Protein AF-A0A955IME7-F1 (afdb_monomer)

Radius of gyration: 18.52 Å; Cα contacts (8 Å, |Δi|>4): 480; chains: 1; bounding box: 46×40×52 Å

Solvent-accessible surface area (backbone atoms only — not comparable to full-atom values): 13934 Å² total; per-residue (Å²): 128,87,88,64,93,57,55,45,65,73,44,64,90,48,94,54,36,35,28,12,23,50,67,62,62,70,66,18,50,51,50,40,40,73,73,51,40,32,24,38,38,36,28,35,53,49,70,66,64,50,65,65,41,44,75,64,72,24,48,49,32,37,57,55,55,51,45,62,26,68,55,75,67,55,52,15,50,46,36,14,29,74,69,57,39,56,67,25,31,39,29,15,15,68,73,11,28,46,62,10,36,31,54,50,29,22,26,34,18,37,71,66,77,35,51,30,68,57,28,55,50,48,29,57,76,46,57,35,60,80,71,32,56,32,36,57,47,46,23,49,52,23,58,77,43,80,54,55,75,66,21,80,78,48,63,28,72,75,48,48,50,69,67,72,73,85,49,74,68,56,43,49,52,54,38,51,51,28,48,55,50,38,50,54,13,52,78,43,76,63,31,56,40,88,94,41,76,76,46,32,45,41,20,31,30,46,42,36,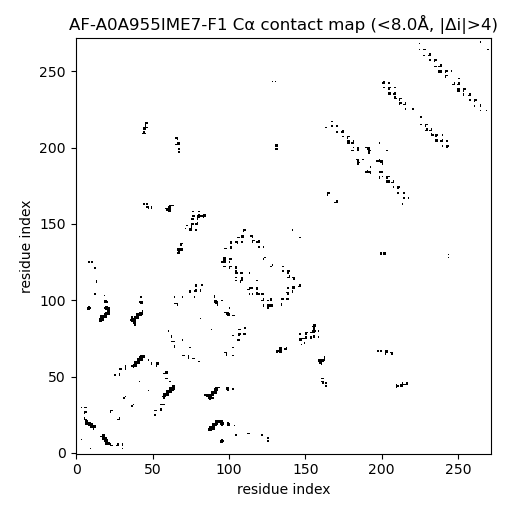20,33,50,35,44,32,50,70,64,57,86,86,58,60,68,70,58,52,51,49,44,52,52,43,24,56,33,29,46,51,25,22,52,18,51,72,68,65,35,66,69,52,26,56,52,27,49,55,50,42,56,51,42,52,54,54,48,45,76,74,45,72,91,108

Sequence (272 aa):
MPTFEYLQHVHRPVAGVYSGAQPVGEAAFAELAALGVRTIISVDGARPDAEAVRAHGMQYVHLPIQYAGIDTQRRAELVAALRDCERPIYVHCHHGLHRGPAATAYALVGLGELSAEAGLRFLAEAGTSQDYPGLFACVREAGEAPPPAAANAIDGRALPEANFPGTIAQAMATIDQHWDNLQRTVEADWSTPAAHPDLVPAAEAGNLHDQFRSLESFDDGPIPLMQDIRWAGRIAEQLEAAIVAQDVKQRKLQFNAMEAACAQCHKRWRNK

Secondary structure (DSSP, 8-state):
----SS--S-EEEETTEEEESPP-HHHHHHHHHHTT--EEEE-SSSPP-HHHHHHTT-EEEE---BTTB--HHHHHHHHHHHHHSPSSEEEE-SSSSSHHHHHHHHHHHHTTSS-HHHHHHHHHHTT--TT-HHHHHHHHHHTTSPPPGGGGG--GGGS-S----SSHHHHHHHHHHHHHHHHHHHHTTTS--TT-TT--HHHHHHHHHHHHHHHTT-TTS-HHHHHHHHHHHHHHHHHHHHHHTT-HHHHHHHHHHHHHHHHHHHHHHTT-

Foldseek 3Di:
DDDDDQWALWDDLDPQEIFGADRDDLSSLVSCVVVVAAEEEEQFLAQDPQVSNVVSNHGYFYQHDFLLARDQVSLLLLLLQVVAGDTSYYFYYHGRQARRLLSRLLNCLLVVVDALVSSLVSSVSSNHAVLSVRSNVSSNVSNVDHGPPVSVVDNSSPHDNGDHDDDPVRLVVVLVVLLVLLVVCVVVVVCCDPVHVSSRNLRSLRVNLSSLNSVLPPPPDDPVLSVLSVVLSVLSVQLSVCSSVVPPVSVVVSNVVNVVSVVVSCVVPVVD

Structure (mmCIF, N/CA/C/O backbone):
data_AF-A0A955IME7-F1
#
_entry.id   AF-A0A955IME7-F1
#
loop_
_atom_site.group_PDB
_atom_site.id
_atom_site.type_symbol
_atom_site.label_atom_id
_atom_site.label_alt_id
_atom_site.label_comp_id
_atom_site.label_asym_id
_atom_site.label_entity_id
_atom_site.label_seq_id
_atom_site.pdbx_PDB_ins_code
_atom_site.Cartn_x
_atom_site.Cartn_y
_atom_site.Cartn_z
_atom_site.occupancy
_atom_site.B_iso_or_equiv
_atom_site.auth_seq_id
_atom_site.auth_comp_id
_atom_site.auth_asym_id
_atom_site.auth_atom_id
_atom_site.pdbx_PDB_model_num
ATOM 1 N N . MET A 1 1 ? -3.808 -16.242 18.051 1.00 60.38 1 MET A N 1
ATOM 2 C CA . MET A 1 1 ? -4.739 -15.717 17.027 1.00 60.38 1 MET A CA 1
ATOM 3 C C . MET A 1 1 ? -5.402 -16.906 16.346 1.00 60.38 1 MET A C 1
ATOM 5 O O . MET A 1 1 ? -4.806 -17.979 16.421 1.00 60.38 1 MET A O 1
ATOM 9 N N . PRO A 1 2 ? -6.614 -16.776 15.779 1.00 70.69 2 PRO A N 1
ATOM 10 C CA . PRO A 1 2 ? -7.161 -17.827 14.921 1.00 70.69 2 PRO A CA 1
ATOM 11 C C . PRO A 1 2 ? -6.154 -18.173 13.814 1.00 70.69 2 PRO A C 1
ATOM 13 O O . PRO A 1 2 ? -5.404 -17.307 13.365 1.00 70.69 2 PRO A O 1
ATOM 16 N N . THR A 1 3 ? -6.084 -19.449 13.448 1.00 81.31 3 THR A N 1
ATOM 17 C CA . THR A 1 3 ? -5.329 -19.913 12.282 1.00 81.31 3 THR A CA 1
ATOM 18 C C . THR A 1 3 ? -6.155 -19.634 11.037 1.00 81.31 3 THR A C 1
ATOM 20 O O . THR A 1 3 ? -7.328 -19.996 11.019 1.00 81.31 3 THR A O 1
ATOM 23 N N . PHE A 1 4 ? -5.544 -19.010 10.034 1.00 90.88 4 PHE A N 1
ATOM 24 C CA . PHE A 1 4 ? -6.168 -18.745 8.742 1.00 90.88 4 PHE A CA 1
ATOM 25 C C . PHE A 1 4 ? -5.625 -19.722 7.703 1.00 90.88 4 PHE A C 1
ATOM 27 O O . PHE A 1 4 ? -4.415 -19.957 7.653 1.00 90.88 4 PHE A O 1
ATOM 34 N N . GLU A 1 5 ? -6.515 -20.311 6.917 1.00 93.44 5 GLU A N 1
ATOM 35 C CA . GLU A 1 5 ? -6.178 -21.279 5.871 1.00 93.44 5 GLU A CA 1
ATOM 36 C C . GLU A 1 5 ? -5.989 -20.593 4.512 1.00 93.44 5 GLU A C 1
ATOM 38 O O . GLU A 1 5 ? -5.111 -20.984 3.741 1.00 93.44 5 GLU A O 1
ATOM 43 N N . TYR A 1 6 ? -6.760 -19.536 4.241 1.00 93.56 6 TYR A N 1
ATOM 44 C CA . TYR A 1 6 ? -6.809 -18.853 2.945 1.00 93.56 6 TYR A CA 1
ATOM 45 C C . TYR A 1 6 ? -6.307 -17.407 3.004 1.00 93.56 6 TYR A C 1
ATOM 47 O O . TYR A 1 6 ? -6.041 -16.806 1.962 1.00 93.56 6 TYR A O 1
ATOM 55 N N . LEU A 1 7 ? -6.142 -16.848 4.205 1.00 94.38 7 LEU A N 1
ATOM 56 C CA . LEU A 1 7 ? -5.582 -15.516 4.418 1.00 94.38 7 LEU A CA 1
ATOM 57 C C . LEU A 1 7 ? -4.129 -15.581 4.896 1.00 94.38 7 LEU A C 1
ATOM 59 O O . LEU A 1 7 ? -3.757 -16.387 5.749 1.00 94.38 7 LEU A O 1
ATOM 63 N N . GLN A 1 8 ? -3.306 -14.675 4.373 1.00 95.56 8 GLN A N 1
ATOM 64 C CA . GLN A 1 8 ? -1.880 -14.587 4.687 1.00 95.56 8 GLN A CA 1
ATOM 65 C C . GLN A 1 8 ? -1.551 -13.280 5.406 1.00 95.56 8 GLN A C 1
ATOM 67 O O . GLN A 1 8 ? -2.227 -12.267 5.221 1.00 95.56 8 GLN A O 1
ATOM 72 N N . HIS A 1 9 ? -0.492 -13.317 6.220 1.00 95.88 9 HIS A N 1
ATOM 73 C CA . HIS A 1 9 ? 0.018 -12.164 6.973 1.00 95.88 9 HIS A CA 1
ATOM 74 C C . HIS A 1 9 ? -1.078 -11.421 7.748 1.00 95.88 9 HIS A C 1
ATOM 76 O O . HIS A 1 9 ? -1.124 -10.197 7.750 1.00 95.88 9 HIS A O 1
ATOM 82 N N . VAL A 1 10 ? -2.006 -12.154 8.370 1.00 97.12 10 VAL A N 1
ATOM 83 C CA . VAL A 1 10 ? -3.112 -11.529 9.099 1.00 97.12 10 VAL A CA 1
ATOM 84 C C . VAL A 1 10 ? -2.656 -11.106 10.490 1.00 97.12 10 VAL A C 1
ATOM 86 O O . VAL A 1 10 ? -2.277 -11.927 11.326 1.00 97.12 10 VAL A O 1
ATOM 89 N N . HIS A 1 11 ? -2.783 -9.815 10.758 1.00 97.44 11 HIS A N 1
ATOM 90 C CA . HIS A 1 11 ? -2.560 -9.186 12.049 1.00 97.44 11 HIS A CA 1
ATOM 91 C C . HIS A 1 11 ? -3.852 -8.550 12.553 1.00 97.44 11 HIS A C 1
ATOM 93 O O . HIS A 1 11 ? -4.728 -8.159 11.781 1.00 97.44 11 HIS A O 1
ATOM 99 N N . ARG A 1 12 ? -3.958 -8.406 13.874 1.00 97.44 12 ARG A N 1
ATOM 100 C CA . ARG A 1 12 ? -5.072 -7.722 14.535 1.00 97.44 12 ARG A CA 1
ATOM 101 C C . ARG A 1 12 ? -4.523 -6.639 15.468 1.00 97.44 12 ARG A C 1
ATOM 103 O O . ARG A 1 12 ? -4.366 -6.927 16.657 1.00 97.44 12 ARG A O 1
ATOM 110 N N . PRO A 1 13 ? -4.185 -5.441 14.950 1.00 96.94 13 PRO A N 1
ATOM 111 C CA . PRO A 1 13 ? -3.548 -4.386 15.743 1.00 96.94 13 PRO A CA 1
ATOM 112 C C . PRO A 1 13 ? -4.436 -3.876 16.885 1.00 96.94 13 PRO A C 1
ATOM 114 O O . PRO A 1 13 ? -3.929 -3.582 17.964 1.00 96.94 13 PRO A O 1
ATOM 117 N N . VAL A 1 14 ? -5.758 -3.826 16.683 1.00 97.50 14 VAL A N 1
ATOM 118 C CA . VAL A 1 14 ? -6.746 -3.486 17.722 1.00 97.50 14 VAL A CA 1
ATOM 119 C C . VAL A 1 14 ? -7.999 -4.354 17.592 1.00 97.50 14 VAL A C 1
ATOM 121 O O . VAL A 1 14 ? -8.204 -5.055 16.599 1.00 97.50 14 VAL A O 1
ATOM 124 N N . ALA A 1 15 ? -8.868 -4.330 18.604 1.00 96.62 15 ALA A N 1
ATOM 125 C CA . ALA A 1 15 ? -10.137 -5.047 18.547 1.00 96.62 15 ALA A CA 1
ATOM 126 C C . ALA A 1 15 ? -11.012 -4.545 17.380 1.00 96.62 15 ALA A C 1
ATOM 128 O O . ALA A 1 15 ? -11.295 -3.354 17.254 1.00 96.62 15 ALA A O 1
ATOM 129 N N . GLY A 1 16 ? -11.462 -5.475 16.534 1.00 96.94 16 GLY A N 1
ATOM 130 C CA . GLY A 1 16 ? -12.338 -5.171 15.401 1.00 96.94 16 GLY A CA 1
ATOM 131 C C . GLY A 1 16 ? -11.637 -4.592 14.168 1.00 96.94 16 GLY A C 1
ATOM 132 O O . GLY A 1 16 ? -12.336 -4.221 13.231 1.00 96.94 16 GLY A O 1
ATOM 133 N N . VAL A 1 17 ? -10.302 -4.536 14.130 1.00 98.50 17 VAL A N 1
ATOM 134 C CA . VAL A 1 17 ? -9.549 -4.152 12.925 1.00 98.50 17 VAL A CA 1
ATOM 135 C C . VAL A 1 17 ? -8.458 -5.179 12.656 1.00 98.50 17 VAL A C 1
ATOM 137 O O . VAL A 1 17 ? -7.646 -5.489 13.528 1.00 98.50 17 VAL A O 1
ATOM 140 N N . TYR A 1 18 ? -8.458 -5.702 11.439 1.00 98.50 18 TYR A N 1
ATOM 141 C CA . TYR A 1 18 ? -7.495 -6.655 10.914 1.00 98.50 18 TYR A CA 1
ATOM 142 C C . TYR A 1 18 ? -6.719 -6.022 9.759 1.00 98.50 18 TYR A C 1
ATOM 144 O O . TYR A 1 18 ? -7.243 -5.165 9.051 1.00 98.50 18 TYR A O 1
ATOM 152 N N . SER A 1 19 ? -5.483 -6.468 9.561 1.00 98.38 19 SER A N 1
ATOM 153 C CA . SER A 1 19 ? -4.654 -6.128 8.404 1.00 98.38 19 SER A CA 1
ATOM 154 C C . SER A 1 19 ? -4.048 -7.401 7.836 1.00 98.38 19 SER A C 1
ATOM 156 O O . SER A 1 19 ? -3.571 -8.217 8.620 1.00 98.38 19 SER A O 1
ATOM 158 N N . GLY A 1 20 ? -4.006 -7.566 6.517 1.00 97.31 20 GLY A N 1
ATOM 159 C CA . GLY A 1 20 ? -3.332 -8.714 5.908 1.00 97.31 20 GLY A CA 1
ATOM 160 C C . GLY A 1 20 ? -3.213 -8.652 4.392 1.00 97.31 20 GLY A C 1
ATOM 161 O O . GLY A 1 20 ? -3.327 -7.583 3.790 1.00 97.31 20 GLY A O 1
ATOM 162 N N . ALA A 1 21 ? -2.905 -9.796 3.781 1.00 96.06 21 ALA A N 1
ATOM 163 C CA . ALA A 1 21 ? -2.775 -9.928 2.333 1.00 96.06 21 ALA A CA 1
ATOM 164 C C . ALA A 1 21 ? -4.135 -9.864 1.627 1.00 96.06 21 ALA A C 1
ATOM 166 O O . ALA A 1 21 ? -5.191 -10.012 2.256 1.00 96.06 21 ALA A O 1
ATOM 167 N N . GLN A 1 22 ? -4.099 -9.653 0.311 1.00 94.81 22 GLN A N 1
ATOM 168 C CA . GLN A 1 22 ? -5.290 -9.675 -0.527 1.00 94.81 22 GLN A CA 1
ATOM 169 C C . GLN A 1 22 ? -6.020 -11.022 -0.376 1.00 94.81 22 GLN A C 1
ATOM 171 O O . GLN A 1 22 ? -5.392 -12.069 -0.547 1.00 94.81 22 GLN A O 1
ATOM 176 N N . PRO A 1 23 ? -7.334 -11.031 -0.081 1.00 94.06 23 PRO A N 1
ATOM 177 C CA . PRO A 1 23 ? -8.122 -12.252 -0.160 1.00 94.06 23 PRO A CA 1
ATOM 178 C C . PRO A 1 23 ? -8.228 -12.692 -1.625 1.00 94.06 23 PRO A C 1
ATOM 180 O O . PRO A 1 23 ? -8.617 -11.904 -2.489 1.00 94.06 23 PRO A O 1
ATOM 183 N N . VAL A 1 24 ? -7.869 -13.946 -1.909 1.00 89.94 24 VAL A N 1
ATOM 184 C CA . VAL A 1 24 ? -7.895 -14.507 -3.266 1.00 89.94 24 VAL A CA 1
ATOM 185 C C . VAL A 1 24 ? -8.929 -15.622 -3.348 1.00 89.94 24 VAL A C 1
ATOM 187 O O . VAL A 1 24 ? -8.796 -16.668 -2.714 1.00 89.94 24 VAL A O 1
ATOM 190 N N . GLY A 1 25 ? -9.936 -15.405 -4.192 1.00 89.25 25 GLY A N 1
ATOM 191 C CA . GLY A 1 25 ? -10.980 -16.381 -4.475 1.00 89.25 25 GLY A CA 1
ATOM 192 C C . GLY A 1 25 ? -12.005 -16.555 -3.354 1.00 89.25 25 GLY A C 1
ATOM 193 O O . GLY A 1 25 ? -11.902 -15.999 -2.261 1.00 89.25 25 GLY A O 1
ATOM 194 N N . GLU A 1 26 ? -13.013 -17.369 -3.655 1.00 93.25 26 GLU A N 1
ATOM 195 C CA . GLU A 1 26 ? -14.212 -17.544 -2.830 1.00 93.25 26 GLU A CA 1
ATOM 196 C C . GLU A 1 26 ? -13.912 -18.013 -1.399 1.00 93.25 26 GLU A C 1
ATOM 198 O O . GLU A 1 26 ? -14.506 -17.523 -0.442 1.00 93.25 26 GLU A O 1
ATOM 203 N N . ALA A 1 27 ? -12.953 -18.927 -1.233 1.00 94.44 27 ALA A N 1
ATOM 204 C CA . ALA A 1 27 ? -12.606 -19.473 0.077 1.00 94.44 27 ALA A CA 1
ATOM 205 C C . ALA A 1 27 ? -12.031 -18.407 1.029 1.00 94.44 27 ALA A C 1
ATOM 207 O O . ALA A 1 27 ? -12.355 -18.410 2.215 1.00 94.44 27 ALA A O 1
ATOM 208 N N . ALA A 1 28 ? -11.241 -17.457 0.513 1.00 95.19 28 ALA A N 1
ATOM 209 C CA . ALA A 1 28 ? -10.695 -16.366 1.318 1.00 95.19 28 ALA A CA 1
ATOM 210 C C . ALA A 1 28 ? -11.787 -15.380 1.761 1.00 95.19 28 ALA A C 1
ATOM 212 O O . ALA A 1 28 ? -11.790 -14.933 2.909 1.00 95.19 28 ALA A O 1
ATOM 213 N N . PHE A 1 29 ? -12.749 -15.069 0.885 1.00 95.56 29 PHE A N 1
ATOM 214 C CA . PHE A 1 29 ? -13.889 -14.223 1.253 1.00 95.56 29 PHE A CA 1
ATOM 215 C C . PHE A 1 29 ? -14.821 -14.908 2.257 1.00 95.56 29 PHE A C 1
ATOM 217 O O . PHE A 1 29 ? -15.239 -14.269 3.224 1.00 95.56 29 PHE A O 1
ATOM 224 N N . ALA A 1 30 ? -15.072 -16.209 2.094 1.00 95.25 30 ALA A N 1
ATOM 225 C CA . ALA A 1 30 ? -15.831 -16.997 3.060 1.00 95.25 30 ALA A CA 1
ATOM 226 C C . ALA A 1 30 ? -15.136 -17.048 4.434 1.00 95.25 30 ALA A C 1
ATOM 228 O O . ALA A 1 30 ? -15.802 -16.947 5.466 1.00 95.25 30 ALA A O 1
ATOM 229 N N . GLU A 1 31 ? -13.803 -17.150 4.468 1.00 96.50 31 GLU A N 1
ATOM 230 C CA . GLU A 1 31 ? -13.026 -17.102 5.712 1.00 9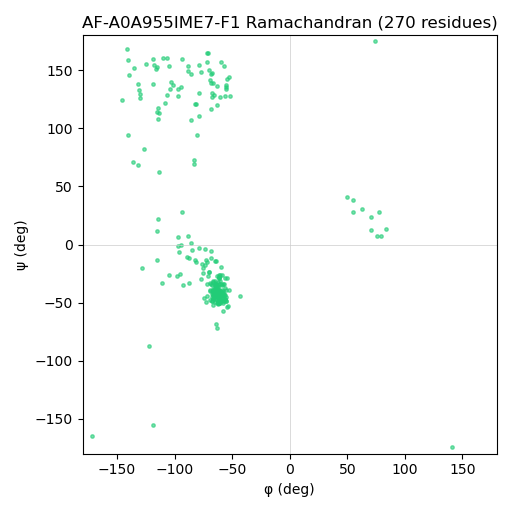6.50 31 GLU A CA 1
ATOM 231 C C . GLU A 1 31 ? -13.135 -15.731 6.407 1.00 96.50 31 GLU A C 1
ATOM 233 O O . GLU A 1 31 ? -13.339 -15.672 7.623 1.00 96.50 31 GLU A O 1
ATOM 238 N N . LEU A 1 32 ? -13.102 -14.623 5.653 1.00 97.06 32 LEU A N 1
ATOM 239 C CA . LEU A 1 32 ? -13.360 -13.279 6.194 1.00 97.06 32 LEU A CA 1
ATOM 240 C C . LEU A 1 32 ? -14.791 -13.136 6.736 1.00 97.06 32 LEU A C 1
ATOM 242 O O . LEU A 1 32 ? -14.985 -12.595 7.829 1.00 97.06 32 LEU A O 1
ATOM 246 N N . ALA A 1 33 ? -15.787 -13.662 6.023 1.00 96.56 33 ALA A N 1
ATOM 247 C CA . ALA A 1 33 ? -17.175 -13.660 6.477 1.00 96.56 33 ALA A CA 1
ATOM 248 C C . ALA A 1 33 ? -17.358 -14.489 7.762 1.00 96.56 33 ALA A C 1
ATOM 250 O O . ALA A 1 33 ? -18.043 -14.053 8.689 1.00 96.56 33 ALA A O 1
ATOM 251 N N . ALA A 1 34 ? -16.692 -15.645 7.870 1.00 95.44 34 ALA A N 1
ATOM 252 C CA . ALA A 1 34 ? -16.694 -16.485 9.071 1.00 95.44 34 ALA A CA 1
ATOM 253 C C . ALA A 1 34 ? -15.990 -15.816 10.266 1.00 95.44 34 ALA A C 1
ATOM 255 O O . ALA A 1 34 ? -16.405 -15.999 11.413 1.00 95.44 34 ALA A O 1
ATOM 256 N N . LEU A 1 35 ? -14.970 -14.988 10.007 1.00 95.50 35 LEU A N 1
ATOM 257 C CA . LEU A 1 35 ? -14.353 -14.103 11.004 1.00 95.50 35 LEU A CA 1
ATOM 258 C C . LEU A 1 35 ? -15.300 -12.969 11.451 1.00 95.50 35 LEU A C 1
ATOM 260 O O . LEU A 1 35 ? -15.028 -12.275 12.435 1.00 95.50 35 LEU A O 1
ATOM 264 N N . GLY A 1 36 ? -16.418 -12.791 10.744 1.00 97.06 36 GLY A N 1
ATOM 265 C CA . GLY A 1 36 ? -17.432 -11.777 10.998 1.00 97.06 36 GLY A CA 1
ATOM 266 C C . GLY A 1 36 ? -17.106 -10.423 10.385 1.00 97.06 36 GLY A C 1
ATOM 267 O O . GLY A 1 36 ? -17.748 -9.453 10.771 1.00 97.06 36 GLY A O 1
ATOM 268 N N . VAL A 1 37 ? -16.122 -10.329 9.482 1.00 98.25 37 VAL A N 1
ATOM 269 C CA . VAL A 1 37 ? -15.758 -9.071 8.812 1.00 98.25 37 VAL A CA 1
ATOM 270 C C . VAL A 1 37 ? -16.984 -8.475 8.123 1.00 98.25 37 VAL A C 1
ATOM 272 O O . VAL A 1 37 ? -17.786 -9.185 7.523 1.00 98.25 37 VAL A O 1
ATOM 275 N N . ARG A 1 38 ? -17.141 -7.158 8.256 1.00 98.25 38 ARG A N 1
ATOM 276 C CA . ARG A 1 38 ? -18.240 -6.379 7.671 1.00 98.25 38 ARG A CA 1
ATOM 277 C C . ARG A 1 38 ? -17.765 -5.457 6.566 1.00 98.25 38 ARG A C 1
ATOM 279 O O . ARG A 1 38 ? -18.489 -5.264 5.596 1.00 98.25 38 ARG A O 1
ATOM 286 N N . THR A 1 39 ? -16.543 -4.943 6.687 1.00 98.38 39 THR A N 1
ATOM 287 C CA . THR A 1 39 ? -15.951 -4.045 5.695 1.00 98.38 39 THR A CA 1
ATOM 288 C C . THR A 1 39 ? -14.549 -4.500 5.325 1.00 98.38 39 THR A C 1
ATOM 290 O O . THR A 1 39 ? -13.721 -4.750 6.202 1.00 98.38 39 THR A O 1
ATOM 293 N N . ILE A 1 40 ? -14.260 -4.543 4.028 1.00 98.06 40 ILE A N 1
ATOM 294 C CA . ILE A 1 40 ? -12.913 -4.715 3.492 1.00 98.06 40 ILE A CA 1
ATOM 295 C C . ILE A 1 40 ? -12.442 -3.378 2.916 1.00 98.06 40 ILE A C 1
ATOM 297 O O . ILE A 1 40 ? -13.143 -2.759 2.119 1.00 98.06 40 ILE A O 1
ATOM 301 N N . ILE A 1 41 ? -11.250 -2.937 3.315 1.00 98.00 41 ILE A N 1
ATOM 302 C CA . ILE A 1 41 ? -10.598 -1.737 2.787 1.00 98.00 41 ILE A CA 1
ATOM 303 C C . ILE A 1 41 ? -9.343 -2.176 2.036 1.00 98.00 41 ILE A C 1
ATOM 305 O O . ILE A 1 41 ? -8.387 -2.655 2.647 1.00 98.00 41 ILE A O 1
ATOM 309 N N . SER A 1 42 ? -9.316 -1.994 0.721 1.00 96.50 42 SER A N 1
ATOM 310 C CA . SER A 1 42 ? -8.096 -2.196 -0.061 1.00 96.50 42 SER A CA 1
ATOM 311 C C . SER A 1 42 ? -7.351 -0.896 -0.251 1.00 96.50 42 SER A C 1
ATOM 313 O O . SER A 1 42 ? -7.936 0.125 -0.613 1.00 96.50 42 SER A O 1
ATOM 315 N N . VAL A 1 43 ? -6.043 -0.972 -0.053 1.00 95.81 43 VAL A N 1
ATOM 316 C CA . VAL A 1 43 ? -5.092 0.087 -0.388 1.00 95.81 43 VAL A CA 1
ATOM 317 C C . VAL A 1 43 ? -4.111 -0.337 -1.489 1.00 95.81 43 VAL A C 1
ATOM 319 O O . VAL A 1 43 ? -3.110 0.344 -1.724 1.00 95.81 43 VAL A O 1
ATOM 322 N N . ASP A 1 44 ? -4.387 -1.473 -2.142 1.00 91.38 44 ASP A N 1
ATOM 323 C CA . ASP A 1 44 ? -3.728 -1.917 -3.378 1.00 91.38 44 ASP A CA 1
ATOM 324 C C . ASP A 1 44 ? -4.192 -1.048 -4.565 1.00 91.38 44 ASP A C 1
ATOM 326 O O . ASP A 1 44 ? -5.255 -0.439 -4.513 1.00 91.38 44 ASP A O 1
ATOM 330 N N . GLY A 1 45 ? -3.397 -0.983 -5.633 1.00 84.12 45 GLY A N 1
ATOM 331 C CA . GLY A 1 45 ? -3.796 -0.393 -6.911 1.00 84.12 45 GLY A CA 1
ATOM 332 C C . GLY A 1 45 ? -4.610 -1.341 -7.800 1.00 84.12 45 GLY A C 1
ATOM 333 O O . GLY A 1 45 ? -5.182 -0.888 -8.788 1.00 84.12 45 GLY A O 1
ATOM 334 N N . ALA A 1 46 ? -4.659 -2.641 -7.486 1.00 84.25 46 ALA A N 1
ATOM 335 C CA . ALA A 1 46 ? -5.432 -3.630 -8.241 1.00 84.25 46 ALA A CA 1
ATOM 336 C C . ALA A 1 46 ? -6.951 -3.438 -8.096 1.00 84.25 46 ALA A C 1
ATOM 338 O O . ALA A 1 46 ? -7.443 -3.068 -7.029 1.00 84.25 46 ALA A O 1
ATOM 339 N N . ARG A 1 47 ? -7.715 -3.750 -9.155 1.00 82.12 47 ARG A N 1
ATOM 340 C CA . ARG A 1 47 ? -9.175 -3.649 -9.089 1.00 82.12 47 ARG A CA 1
ATOM 341 C C . ARG A 1 47 ? -9.766 -4.646 -8.105 1.00 82.12 47 ARG A C 1
ATOM 343 O O . ARG A 1 47 ? -9.464 -5.834 -8.208 1.00 82.12 47 ARG A O 1
ATOM 350 N N . PR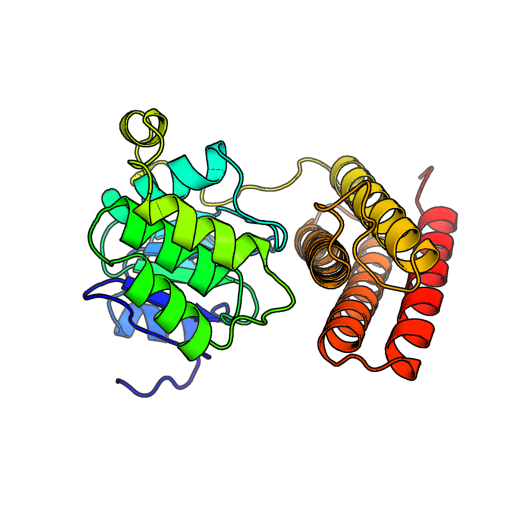O A 1 48 ? -10.618 -4.196 -7.172 1.00 83.00 48 PRO A N 1
ATOM 351 C CA . PRO A 1 48 ? -11.234 -5.091 -6.234 1.00 83.00 48 PRO A CA 1
ATOM 352 C C . PRO A 1 48 ? -12.369 -5.862 -6.877 1.00 83.00 48 PRO A C 1
ATOM 354 O O . PRO A 1 48 ? -13.109 -5.351 -7.721 1.00 83.00 48 PRO A O 1
ATOM 357 N N . ASP A 1 49 ? -12.543 -7.081 -6.388 1.00 85.19 49 ASP A N 1
ATOM 358 C CA . ASP A 1 49 ? -13.703 -7.909 -6.677 1.00 85.19 49 ASP A CA 1
ATOM 359 C C . ASP A 1 49 ? -14.860 -7.534 -5.735 1.00 85.19 49 ASP A C 1
ATOM 361 O O . ASP A 1 49 ? -15.214 -8.253 -4.799 1.00 85.19 49 ASP A O 1
ATOM 365 N N . ALA A 1 50 ? -15.409 -6.333 -5.937 1.00 85.88 50 ALA A N 1
ATOM 366 C CA . ALA A 1 50 ? -16.489 -5.807 -5.103 1.00 85.88 50 ALA A CA 1
ATOM 367 C C . ALA A 1 50 ? -17.772 -6.656 -5.203 1.00 85.88 50 ALA A C 1
ATOM 369 O O . ALA A 1 50 ? -18.557 -6.709 -4.255 1.00 85.88 50 ALA A O 1
ATOM 370 N N . GLU A 1 51 ? -17.986 -7.345 -6.329 1.00 87.44 51 GLU A N 1
ATOM 371 C CA . GLU A 1 51 ? -19.122 -8.250 -6.510 1.00 87.44 51 GLU A CA 1
ATOM 372 C C . GLU A 1 51 ? -19.005 -9.495 -5.636 1.00 87.44 51 GLU A C 1
ATOM 374 O O . GLU A 1 51 ? -19.965 -9.802 -4.922 1.00 87.44 51 GLU A O 1
ATOM 379 N N . ALA A 1 52 ? -17.843 -10.159 -5.622 1.00 87.38 52 ALA A N 1
ATOM 380 C CA . ALA A 1 52 ? -17.608 -11.283 -4.720 1.00 87.38 52 ALA A CA 1
ATOM 381 C C . ALA A 1 52 ? -17.780 -10.855 -3.259 1.00 87.38 52 ALA A C 1
ATOM 383 O O . ALA A 1 52 ? -18.476 -11.511 -2.490 1.00 87.38 52 ALA A O 1
ATOM 384 N N . VAL A 1 53 ? -17.240 -9.696 -2.880 1.00 90.38 53 VAL A N 1
ATOM 385 C CA . VAL A 1 53 ? -17.340 -9.190 -1.501 1.00 90.38 53 VAL A CA 1
ATOM 386 C C . VAL A 1 53 ? -18.799 -8.947 -1.102 1.00 90.38 53 VAL A C 1
ATOM 388 O O . VAL A 1 53 ? -19.225 -9.370 -0.023 1.00 90.38 53 VAL A O 1
ATOM 391 N N . ARG A 1 54 ? -19.592 -8.328 -1.987 1.00 91.88 54 ARG A N 1
ATOM 392 C CA . ARG A 1 54 ? -21.030 -8.123 -1.764 1.00 91.88 54 ARG A CA 1
ATOM 393 C C . ARG A 1 54 ? -21.802 -9.438 -1.682 1.00 91.88 54 ARG A C 1
ATOM 395 O O . ARG A 1 54 ? -22.747 -9.516 -0.898 1.00 91.88 54 ARG A O 1
ATOM 402 N N . ALA A 1 55 ? -21.410 -10.467 -2.436 1.00 92.62 55 ALA A N 1
ATOM 403 C CA . ALA A 1 55 ? -22.031 -11.792 -2.358 1.00 92.62 55 ALA A CA 1
ATOM 404 C C . ALA A 1 55 ? -21.875 -12.435 -0.965 1.00 92.62 55 ALA A C 1
ATOM 406 O O . ALA A 1 55 ? -22.763 -13.165 -0.526 1.00 92.62 55 ALA A O 1
ATOM 407 N N . HIS A 1 56 ? -20.813 -12.081 -0.232 1.00 93.62 56 HIS A N 1
ATOM 408 C CA . HIS A 1 56 ? -20.592 -12.473 1.168 1.00 93.62 56 HIS A CA 1
ATOM 409 C C . HIS A 1 56 ? -21.210 -11.515 2.200 1.00 93.62 56 HIS A C 1
ATOM 411 O O . HIS A 1 56 ? -20.982 -11.659 3.400 1.00 93.62 56 HIS A O 1
ATOM 417 N N . GLY A 1 57 ? -22.005 -10.532 1.765 1.00 93.81 57 GLY A N 1
ATOM 418 C CA . GLY A 1 57 ? -22.670 -9.578 2.658 1.00 93.81 57 GLY A CA 1
ATOM 419 C C . GLY A 1 57 ? -21.720 -8.583 3.330 1.00 93.81 57 GLY A C 1
ATOM 420 O O . GLY A 1 57 ? -22.048 -8.057 4.394 1.00 93.81 57 GLY A O 1
ATOM 421 N N . MET A 1 58 ? -20.551 -8.343 2.731 1.00 96.38 58 MET A N 1
ATOM 422 C CA . MET A 1 58 ? -19.563 -7.368 3.191 1.00 96.38 58 MET A CA 1
ATOM 423 C C . MET A 1 58 ? -19.568 -6.117 2.300 1.00 96.38 58 MET A C 1
ATOM 425 O O . MET A 1 58 ? -19.905 -6.173 1.116 1.00 96.38 58 MET A O 1
ATOM 429 N N . GLN A 1 59 ? -19.165 -4.980 2.866 1.00 95.56 59 GLN A N 1
ATOM 430 C CA . GLN A 1 59 ? -18.861 -3.754 2.130 1.00 95.56 59 GLN A CA 1
ATOM 431 C C . GLN A 1 59 ? -17.406 -3.771 1.648 1.00 95.56 59 GLN A C 1
ATOM 433 O O . GLN A 1 59 ? -16.520 -4.264 2.348 1.00 95.56 59 GLN A O 1
ATOM 438 N N . TYR A 1 60 ? -17.149 -3.174 0.483 1.00 95.69 60 TYR A N 1
ATOM 439 C CA . TYR A 1 60 ? -15.798 -2.934 -0.011 1.00 95.69 60 TYR A CA 1
ATOM 440 C C . TYR A 1 60 ? -15.521 -1.440 -0.189 1.00 95.69 60 TYR A C 1
ATOM 442 O O . TYR A 1 60 ? -16.365 -0.704 -0.694 1.00 95.69 60 TYR A O 1
ATOM 450 N N . VAL A 1 61 ? -14.325 -1.005 0.200 1.00 96.56 61 VAL A N 1
ATOM 451 C CA . VAL A 1 61 ? -13.830 0.368 0.049 1.00 96.56 61 VAL A CA 1
ATOM 452 C C . VAL A 1 61 ? -12.446 0.324 -0.601 1.00 96.56 61 VAL A C 1
ATOM 454 O O . VAL A 1 61 ? -11.569 -0.418 -0.157 1.00 96.56 61 VAL A O 1
ATOM 457 N N . HIS A 1 62 ? -12.241 1.113 -1.657 1.00 95.50 62 HIS A N 1
ATOM 458 C CA . HIS A 1 62 ? -11.002 1.124 -2.438 1.00 95.50 62 HIS A CA 1
ATOM 459 C C . HIS A 1 62 ? -10.263 2.462 -2.326 1.00 95.50 62 HIS A C 1
ATOM 461 O O . HIS A 1 62 ? -10.681 3.477 -2.890 1.00 95.50 62 HIS A O 1
ATOM 467 N N . LEU A 1 63 ? -9.140 2.448 -1.607 1.00 95.69 63 LEU A N 1
ATOM 468 C CA . LEU A 1 63 ? -8.340 3.615 -1.236 1.00 95.69 63 LEU A CA 1
ATOM 469 C C . LEU A 1 63 ? -6.842 3.379 -1.521 1.00 95.69 63 LEU A C 1
ATOM 471 O O . LEU A 1 63 ? -6.058 3.290 -0.573 1.00 95.69 63 LEU A O 1
ATOM 475 N N . PRO A 1 64 ? -6.412 3.290 -2.796 1.00 93.56 64 PRO A N 1
ATOM 476 C CA . PRO A 1 64 ? -5.013 3.035 -3.139 1.00 93.56 64 PRO A CA 1
ATOM 477 C C . PRO A 1 64 ? -4.056 4.046 -2.508 1.00 93.56 64 PRO A C 1
ATOM 479 O O . PRO A 1 64 ? -4.281 5.258 -2.602 1.00 93.56 64 PRO A O 1
ATOM 482 N N . ILE A 1 65 ? -2.963 3.550 -1.926 1.00 94.44 65 ILE A N 1
ATOM 483 C CA . ILE A 1 65 ? -1.834 4.371 -1.461 1.00 94.44 65 ILE A CA 1
ATOM 484 C C . ILE A 1 65 ? -0.551 3.986 -2.198 1.00 94.44 65 ILE A C 1
ATOM 486 O O . ILE A 1 65 ? -0.429 2.878 -2.723 1.00 94.44 65 ILE A O 1
ATOM 490 N N . GLN A 1 66 ? 0.422 4.894 -2.191 1.00 91.75 66 GLN A N 1
ATOM 491 C CA . GLN A 1 66 ? 1.742 4.680 -2.781 1.00 91.75 66 GLN A CA 1
ATOM 492 C C . GLN A 1 66 ? 2.734 4.162 -1.729 1.00 91.75 66 GLN A C 1
ATOM 494 O O . GLN A 1 66 ? 2.556 4.365 -0.525 1.00 91.75 66 GLN A O 1
ATOM 499 N N . TYR A 1 67 ? 3.827 3.539 -2.169 1.00 91.75 67 TYR A N 1
ATOM 500 C CA . TYR A 1 67 ? 4.932 3.147 -1.281 1.00 91.75 67 TYR A CA 1
ATOM 501 C C . TYR A 1 67 ? 5.731 4.345 -0.750 1.00 91.75 67 TYR A C 1
ATOM 503 O O . TYR A 1 67 ? 6.344 4.263 0.314 1.00 91.75 67 TYR A O 1
ATOM 511 N N . ALA A 1 68 ? 5.688 5.473 -1.464 1.00 90.50 68 ALA A N 1
ATOM 512 C CA . ALA A 1 68 ? 6.315 6.725 -1.046 1.00 90.50 68 ALA A CA 1
ATOM 513 C C . ALA A 1 68 ? 5.582 7.398 0.133 1.00 90.50 68 ALA A C 1
ATOM 515 O O . ALA A 1 68 ? 6.137 8.284 0.778 1.00 90.50 68 ALA A O 1
ATOM 516 N N . GLY A 1 69 ? 4.349 6.978 0.439 1.00 93.44 69 GLY A N 1
ATOM 517 C CA . GLY A 1 69 ? 3.546 7.529 1.524 1.00 93.44 69 GLY A CA 1
ATOM 518 C C . GLY A 1 69 ? 2.066 7.659 1.170 1.00 93.44 69 GLY A C 1
ATOM 519 O O . GLY A 1 69 ? 1.599 7.226 0.116 1.00 93.44 69 GLY A O 1
ATOM 520 N N . ILE A 1 70 ? 1.324 8.274 2.088 1.00 95.12 70 ILE A N 1
ATOM 521 C CA . ILE A 1 70 ? -0.119 8.505 1.985 1.00 95.12 70 ILE A CA 1
ATOM 522 C C . ILE A 1 70 ? -0.339 10.001 1.750 1.00 95.12 70 ILE A C 1
ATOM 524 O O . ILE A 1 70 ? 0.083 10.812 2.578 1.00 95.12 70 ILE A O 1
ATOM 528 N N . ASP A 1 71 ? -0.988 10.376 0.648 1.00 93.50 71 ASP A N 1
ATOM 529 C CA . ASP A 1 71 ? -1.304 11.776 0.348 1.00 93.50 71 ASP A CA 1
ATOM 530 C C . ASP A 1 71 ? -2.403 12.341 1.269 1.00 93.50 71 ASP A C 1
ATOM 532 O O . ASP A 1 71 ? -3.116 11.608 1.954 1.00 93.50 71 ASP A O 1
ATOM 536 N N . THR A 1 72 ? -2.550 13.667 1.306 1.00 93.94 72 THR A N 1
ATOM 537 C CA . THR A 1 72 ? -3.469 14.353 2.229 1.00 93.94 72 THR A CA 1
ATOM 538 C C . THR A 1 72 ? -4.932 13.933 2.072 1.00 93.94 72 THR A C 1
ATOM 540 O O . THR A 1 72 ? -5.628 13.808 3.083 1.00 93.94 72 THR A O 1
ATOM 543 N N . GLN A 1 73 ? -5.406 13.716 0.842 1.00 94.69 73 GLN A N 1
ATOM 544 C CA . GLN A 1 73 ? -6.784 13.285 0.609 1.00 94.69 73 GLN A CA 1
ATOM 545 C C . GLN A 1 73 ? -6.967 11.864 1.138 1.00 94.69 73 GLN A C 1
ATOM 547 O O . GLN A 1 73 ? -7.877 11.605 1.928 1.00 94.69 73 GLN A O 1
ATOM 552 N N . ARG A 1 74 ? -6.052 10.964 0.777 1.00 96.38 74 ARG A N 1
ATOM 553 C CA . ARG A 1 74 ? -6.118 9.559 1.166 1.00 96.38 74 ARG A CA 1
ATOM 554 C C . ARG A 1 74 ? -5.969 9.361 2.672 1.00 96.38 74 ARG A C 1
ATOM 556 O O . ARG A 1 74 ? -6.651 8.522 3.252 1.00 96.38 74 ARG A O 1
ATOM 563 N N . ARG A 1 75 ? -5.158 10.193 3.333 1.00 97.62 75 ARG A N 1
ATOM 564 C CA . ARG A 1 75 ? -5.076 10.289 4.799 1.00 97.62 75 ARG A CA 1
ATOM 565 C C . ARG A 1 75 ? -6.448 10.582 5.419 1.00 97.62 75 ARG A C 1
ATOM 567 O O . ARG A 1 75 ? -6.853 9.901 6.359 1.00 97.62 75 ARG A O 1
ATOM 574 N N . ALA A 1 76 ? -7.174 11.568 4.888 1.00 97.56 76 ALA A N 1
ATOM 575 C CA . ALA A 1 76 ? -8.501 11.930 5.386 1.00 97.56 76 ALA A CA 1
ATOM 576 C C . ALA A 1 76 ? -9.537 10.815 5.149 1.00 97.56 76 ALA A C 1
ATOM 578 O O . ALA A 1 76 ? -10.312 10.495 6.051 1.00 97.56 76 ALA A O 1
ATOM 579 N N . GLU A 1 77 ? -9.519 10.201 3.964 1.00 98.12 77 GLU A N 1
ATOM 580 C CA . GLU A 1 77 ? -10.416 9.099 3.599 1.00 98.12 77 GLU A CA 1
ATOM 581 C C . GLU A 1 77 ? -10.179 7.851 4.458 1.00 98.12 77 GLU A C 1
ATOM 583 O O . GLU A 1 77 ? -11.142 7.262 4.936 1.00 98.12 77 GLU A O 1
ATOM 588 N N . LEU A 1 78 ? -8.922 7.473 4.720 1.00 98.38 78 LEU A N 1
ATOM 589 C CA . LEU A 1 78 ? -8.589 6.320 5.568 1.00 98.38 78 LEU A CA 1
ATOM 590 C C . LEU A 1 78 ? -9.069 6.503 7.012 1.00 98.38 78 LEU A C 1
ATOM 592 O O . LEU A 1 78 ? -9.632 5.577 7.597 1.00 98.38 78 LEU A O 1
ATOM 596 N N . VAL A 1 79 ? -8.879 7.700 7.580 1.00 98.06 79 VAL A N 1
ATOM 597 C CA . VAL A 1 79 ? -9.386 8.023 8.923 1.00 98.06 79 VAL A CA 1
ATOM 598 C C . VAL A 1 79 ? -10.913 7.943 8.950 1.00 98.06 79 VAL A C 1
ATOM 600 O O . VAL A 1 79 ? -11.471 7.318 9.850 1.00 98.06 79 VAL A O 1
ATOM 603 N N . ALA A 1 80 ? -11.595 8.526 7.959 1.00 98.31 80 ALA A N 1
ATOM 604 C CA . ALA A 1 80 ? -13.053 8.458 7.866 1.00 98.31 80 ALA A CA 1
ATOM 605 C C . ALA A 1 80 ? -13.554 7.014 7.685 1.00 98.31 80 ALA A C 1
ATOM 607 O O . ALA A 1 80 ? -14.511 6.608 8.343 1.00 98.31 80 ALA A O 1
ATOM 608 N N . ALA A 1 81 ? -12.877 6.209 6.862 1.00 98.25 81 ALA A N 1
ATOM 609 C CA . ALA A 1 81 ? -13.228 4.813 6.628 1.00 98.25 81 ALA A CA 1
ATOM 610 C C . ALA A 1 81 ? -13.171 3.988 7.923 1.00 98.25 81 ALA A C 1
ATOM 612 O O . ALA A 1 81 ? -14.150 3.327 8.261 1.00 98.25 81 ALA A O 1
ATOM 613 N N . LEU A 1 82 ? -12.072 4.061 8.686 1.00 98.19 82 LEU A N 1
ATOM 614 C CA . LEU A 1 82 ? -11.938 3.300 9.940 1.00 98.19 82 LEU A CA 1
ATOM 615 C C . LEU A 1 82 ? -12.844 3.813 11.070 1.00 98.19 82 LEU A C 1
ATOM 617 O O . LEU A 1 82 ? -13.148 3.047 11.992 1.00 98.19 82 LEU A O 1
ATOM 621 N N . ARG A 1 83 ? -13.259 5.084 11.003 1.00 97.94 83 ARG A N 1
ATOM 622 C CA . ARG A 1 83 ? -14.212 5.701 11.935 1.00 97.94 83 ARG A CA 1
ATOM 623 C C . ARG A 1 83 ? -15.646 5.240 11.681 1.00 97.94 83 ARG A C 1
ATOM 625 O O . ARG A 1 83 ? -16.348 4.919 12.636 1.00 97.94 83 ARG A O 1
ATOM 632 N N . ASP A 1 84 ? -16.075 5.235 10.418 1.00 98.25 84 ASP A N 1
ATOM 633 C CA . ASP A 1 84 ? -17.500 5.153 10.069 1.00 98.25 84 ASP A CA 1
ATOM 634 C C . ASP A 1 84 ? -17.938 3.783 9.541 1.00 98.25 84 ASP A C 1
ATOM 636 O O . ASP A 1 84 ? -19.120 3.443 9.646 1.00 98.25 84 ASP A O 1
ATOM 640 N N . CYS A 1 85 ? -17.027 3.005 8.945 1.00 98.19 85 CYS A N 1
ATOM 641 C CA . CYS A 1 85 ? -17.375 1.701 8.385 1.00 98.19 85 CYS A CA 1
ATOM 642 C C . CYS A 1 85 ? -17.686 0.678 9.481 1.00 98.19 85 CYS A C 1
ATOM 644 O O . CYS A 1 85 ? -17.125 0.707 10.580 1.00 98.19 85 CYS A O 1
ATOM 646 N N . GLU A 1 86 ? -18.564 -0.273 9.164 1.00 97.81 86 GLU A N 1
ATOM 647 C CA . GLU A 1 86 ? -18.959 -1.300 10.121 1.00 97.81 86 GLU A CA 1
ATOM 648 C C . GLU A 1 86 ? -17.773 -2.229 10.433 1.00 97.81 86 GLU A C 1
ATOM 650 O O . GLU A 1 86 ? -17.093 -2.735 9.533 1.00 97.81 86 GLU A O 1
ATOM 655 N N . ARG A 1 87 ? -17.522 -2.449 11.730 1.00 97.81 87 ARG A N 1
ATOM 656 C CA . ARG A 1 87 ? -16.515 -3.390 12.236 1.00 97.81 87 ARG A CA 1
ATOM 657 C C . ARG A 1 87 ? -17.105 -4.794 12.392 1.00 97.81 87 ARG A C 1
ATOM 659 O O . ARG A 1 87 ? -18.287 -4.910 12.710 1.00 97.81 87 ARG A O 1
ATOM 666 N N . PRO A 1 88 ? -16.286 -5.859 12.317 1.00 98.31 88 PRO A N 1
ATOM 667 C CA . PRO A 1 88 ? -14.847 -5.870 12.048 1.00 98.31 88 PRO A CA 1
ATOM 668 C C . PRO A 1 88 ? -14.433 -5.416 10.639 1.00 98.31 88 PRO A C 1
ATOM 670 O O . PRO A 1 88 ? -15.066 -5.785 9.653 1.00 98.31 88 PRO A O 1
ATOM 673 N N . ILE A 1 89 ? -13.350 -4.638 10.562 1.00 98.75 89 ILE A N 1
ATOM 674 C CA . ILE A 1 89 ? -12.753 -4.138 9.314 1.00 98.75 89 ILE A CA 1
ATOM 675 C C . ILE A 1 89 ? -11.520 -4.982 8.970 1.00 98.75 89 ILE A C 1
ATOM 677 O O . ILE A 1 89 ? -10.715 -5.266 9.858 1.00 98.75 89 ILE A O 1
ATOM 681 N N . TYR A 1 90 ? -11.346 -5.346 7.700 1.00 98.62 90 TYR A N 1
ATOM 682 C CA . TYR A 1 90 ? -10.132 -5.977 7.176 1.00 98.62 90 TYR A CA 1
ATOM 683 C C . TYR A 1 90 ? -9.457 -5.060 6.152 1.00 98.62 90 TYR A C 1
ATOM 685 O O . TYR A 1 90 ? -10.015 -4.793 5.090 1.00 98.62 90 TYR A O 1
ATOM 693 N N . VAL A 1 91 ? -8.263 -4.565 6.469 1.00 98.62 91 VAL A N 1
ATOM 694 C CA . VAL A 1 91 ? -7.467 -3.716 5.576 1.00 98.62 91 VAL A CA 1
ATOM 695 C C . VAL A 1 91 ? -6.431 -4.570 4.849 1.00 98.62 91 VAL A C 1
ATOM 697 O O . VAL A 1 91 ? -5.735 -5.365 5.479 1.00 98.62 91 VAL A O 1
ATOM 700 N N . HIS A 1 92 ? -6.274 -4.411 3.537 1.00 97.56 92 HIS A N 1
ATOM 701 C CA . HIS A 1 92 ? -5.251 -5.154 2.800 1.00 97.56 92 HIS A CA 1
ATOM 702 C C . HIS A 1 92 ? -4.540 -4.334 1.728 1.00 97.56 92 HIS A C 1
ATOM 704 O O . HIS A 1 92 ? -5.047 -3.338 1.223 1.00 97.56 92 HIS A O 1
ATOM 710 N N . CYS A 1 93 ? -3.347 -4.796 1.362 1.00 94.31 93 CYS A N 1
ATOM 711 C CA . CYS A 1 93 ? -2.715 -4.488 0.078 1.00 94.31 93 CYS A CA 1
ATOM 712 C C . CYS A 1 93 ? -2.512 -5.807 -0.688 1.00 94.31 93 CYS A C 1
ATOM 714 O O . CYS A 1 93 ? -3.233 -6.764 -0.415 1.00 94.31 93 CYS A O 1
ATOM 716 N N . HIS A 1 94 ? -1.548 -5.891 -1.608 1.00 91.94 94 HIS A N 1
ATOM 717 C CA . HIS A 1 94 ? -1.253 -7.141 -2.311 1.00 91.94 94 HIS A CA 1
ATOM 718 C C . HIS A 1 94 ? -0.742 -8.231 -1.346 1.00 91.94 94 HIS A C 1
ATOM 720 O O . HIS A 1 94 ? -1.446 -9.190 -1.041 1.00 91.94 94 HIS A O 1
ATOM 726 N N . HIS A 1 95 ? 0.459 -8.046 -0.789 1.00 91.69 95 HIS A N 1
ATOM 727 C CA . HIS A 1 95 ? 1.099 -9.035 0.089 1.00 91.69 95 HIS A CA 1
ATOM 728 C C . HIS A 1 95 ? 0.753 -8.880 1.574 1.00 91.69 95 HIS A C 1
ATOM 730 O O . HIS A 1 95 ? 1.104 -9.738 2.374 1.00 91.69 95 HIS A O 1
ATOM 736 N N . GLY A 1 96 ? 0.116 -7.777 1.976 1.00 94.81 96 GLY A N 1
ATOM 737 C CA . GLY A 1 96 ? -0.236 -7.524 3.378 1.00 94.81 96 GLY A CA 1
ATOM 738 C C . GLY A 1 96 ? 0.912 -7.097 4.290 1.00 94.81 96 GLY A C 1
ATOM 739 O O . GLY A 1 96 ? 0.704 -6.976 5.490 1.00 94.81 96 GLY A O 1
ATOM 740 N N . LEU A 1 97 ? 2.100 -6.839 3.737 1.00 95.31 97 LEU A N 1
ATOM 741 C CA . LEU A 1 97 ? 3.313 -6.563 4.516 1.00 95.31 97 LEU A CA 1
ATOM 742 C C . LEU A 1 97 ? 3.632 -5.072 4.675 1.00 95.31 97 LEU A C 1
ATOM 744 O O . LEU A 1 97 ? 4.324 -4.680 5.608 1.00 95.31 97 LEU A O 1
ATOM 748 N N . HIS A 1 98 ? 3.210 -4.230 3.727 1.00 95.88 98 HIS A N 1
ATOM 749 C CA . HIS A 1 98 ? 3.719 -2.858 3.592 1.00 95.88 98 HIS A CA 1
ATOM 750 C C . HIS A 1 98 ? 2.591 -1.825 3.689 1.00 95.88 98 HIS A C 1
ATOM 752 O O . HIS A 1 98 ? 2.258 -1.351 4.772 1.00 95.88 98 HIS A O 1
ATOM 758 N N . ARG A 1 99 ? 1.951 -1.513 2.557 1.00 96.75 99 ARG A N 1
ATOM 759 C CA . ARG A 1 99 ? 0.900 -0.492 2.462 1.00 96.75 99 ARG A CA 1
ATOM 760 C C . ARG A 1 99 ? -0.319 -0.783 3.343 1.00 96.75 99 ARG A C 1
ATOM 762 O O . ARG A 1 99 ? -0.806 0.131 3.995 1.00 96.75 99 ARG A O 1
ATOM 769 N N . GLY A 1 100 ? -0.775 -2.038 3.410 1.00 97.44 100 GLY A N 1
ATOM 770 C CA . GLY A 1 100 ? -1.903 -2.447 4.262 1.00 97.44 100 GLY A CA 1
ATOM 771 C C . GLY A 1 100 ? -1.665 -2.129 5.747 1.00 97.44 100 GLY A C 1
ATOM 772 O O . GLY A 1 100 ? -2.427 -1.347 6.327 1.00 97.44 100 GLY A O 1
ATOM 773 N N . PRO A 1 101 ? -0.573 -2.638 6.349 1.00 98.44 101 PRO A N 1
ATOM 774 C CA . PRO A 1 101 ? -0.172 -2.271 7.705 1.00 98.44 101 PRO A CA 1
ATOM 775 C C . PRO A 1 101 ? 0.033 -0.766 7.898 1.00 98.44 101 PRO A C 1
ATOM 777 O O . PRO A 1 101 ? -0.460 -0.216 8.880 1.00 98.44 101 PRO A O 1
ATOM 780 N N . ALA A 1 102 ? 0.683 -0.076 6.954 1.00 98.50 102 ALA A N 1
ATOM 781 C CA . ALA A 1 102 ? 0.918 1.369 7.028 1.00 98.50 102 ALA A CA 1
ATOM 782 C C . ALA A 1 102 ? -0.378 2.189 7.059 1.00 98.50 102 ALA A C 1
ATOM 784 O O . ALA A 1 102 ? -0.537 3.045 7.929 1.00 98.50 102 ALA A O 1
ATOM 785 N N . ALA A 1 103 ? -1.324 1.898 6.165 1.00 98.50 103 ALA A N 1
ATOM 786 C CA . ALA A 1 103 ? -2.634 2.543 6.133 1.00 98.50 103 ALA A CA 1
ATOM 787 C C . ALA A 1 103 ? -3.428 2.280 7.419 1.00 98.50 103 ALA A C 1
ATOM 789 O O . ALA A 1 103 ? -4.004 3.202 7.999 1.00 98.50 103 ALA A O 1
ATOM 790 N N . THR A 1 104 ? -3.406 1.029 7.891 1.00 98.75 104 THR A N 1
ATOM 791 C CA . THR A 1 104 ? -4.083 0.614 9.126 1.00 98.75 104 THR A CA 1
ATOM 792 C C . THR A 1 104 ? -3.507 1.341 10.337 1.00 98.75 104 THR A C 1
ATOM 794 O O . THR A 1 104 ? -4.248 1.944 11.109 1.00 98.75 104 THR A O 1
ATOM 797 N N . ALA A 1 105 ? -2.181 1.324 10.488 1.00 98.69 105 ALA A N 1
ATOM 798 C CA . ALA A 1 105 ? -1.481 1.992 11.576 1.00 98.69 105 ALA A CA 1
ATOM 799 C C . ALA A 1 105 ? -1.729 3.503 11.546 1.00 98.69 105 ALA A C 1
ATOM 801 O O . ALA A 1 105 ? -2.08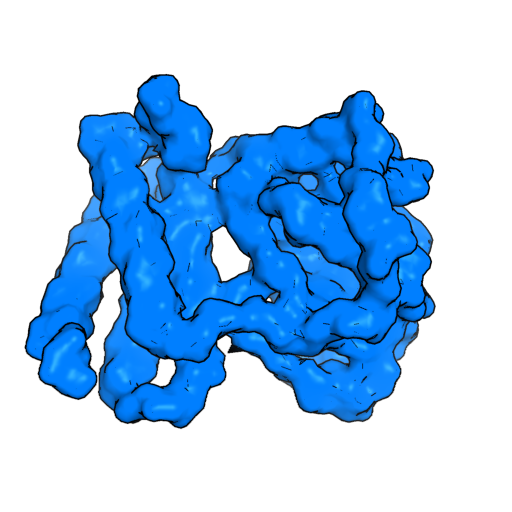3 4.076 12.571 1.00 98.69 105 ALA A O 1
ATOM 802 N N . TYR A 1 106 ? -1.601 4.134 10.374 1.00 98.69 106 TYR A N 1
ATOM 803 C CA . TYR A 1 106 ? -1.838 5.564 10.194 1.00 98.69 106 TYR A CA 1
ATOM 804 C C . TYR A 1 106 ? -3.227 5.974 10.696 1.00 98.69 106 TYR A C 1
ATOM 806 O O . TYR A 1 106 ? -3.346 6.867 11.535 1.00 98.69 106 TYR A O 1
ATOM 814 N N . ALA A 1 107 ? -4.275 5.300 10.215 1.00 98.38 107 ALA A N 1
ATOM 815 C CA . ALA A 1 107 ? -5.644 5.655 10.561 1.00 98.38 107 ALA A CA 1
ATOM 816 C C . ALA A 1 107 ? -5.968 5.358 12.034 1.00 98.38 107 ALA A C 1
ATOM 818 O O . ALA A 1 107 ? -6.590 6.189 12.691 1.00 98.38 107 ALA A O 1
ATOM 819 N N . LEU A 1 108 ? -5.496 4.235 12.590 1.00 98.56 108 LEU A N 1
ATOM 820 C CA . LEU A 1 108 ? -5.686 3.919 14.012 1.00 98.56 108 LEU A CA 1
ATOM 821 C C . LEU A 1 108 ? -4.974 4.910 14.940 1.00 98.56 108 LEU A C 1
ATOM 823 O O . LEU A 1 108 ? -5.532 5.283 15.972 1.00 98.56 108 LEU A O 1
ATOM 827 N N . VAL A 1 109 ? -3.770 5.359 14.571 1.00 98.50 109 VAL A N 1
ATOM 828 C CA . VAL A 1 109 ? -3.057 6.408 15.312 1.00 98.50 109 VAL A CA 1
ATOM 829 C C . VAL A 1 109 ? -3.805 7.734 15.213 1.00 98.50 109 VAL A C 1
ATOM 831 O O . VAL A 1 109 ? -4.045 8.371 16.235 1.00 98.50 109 VAL A O 1
ATOM 834 N N . GLY A 1 110 ? -4.266 8.107 14.015 1.00 96.75 110 GLY A N 1
ATOM 835 C CA . GLY A 1 110 ? -5.072 9.314 13.809 1.00 96.75 110 GLY A CA 1
ATOM 836 C C . GLY A 1 110 ? -6.402 9.313 14.577 1.00 96.75 110 GLY A C 1
ATOM 837 O O . GLY A 1 110 ? -6.886 10.374 14.963 1.00 96.75 110 GLY A O 1
ATOM 838 N N . LEU A 1 111 ? -6.977 8.138 14.843 1.00 96.81 111 LEU A N 1
ATOM 839 C CA . LEU A 1 111 ? -8.182 7.967 15.666 1.00 96.81 111 LEU A CA 1
ATOM 840 C C . LEU A 1 111 ? -7.889 7.878 17.174 1.00 96.81 111 LEU A C 1
ATOM 842 O O . LEU A 1 111 ? -8.821 7.822 17.975 1.00 96.81 111 LEU A O 1
ATOM 846 N N . GLY A 1 112 ? -6.616 7.860 17.578 1.00 96.94 112 GLY A N 1
ATOM 847 C CA . GLY A 1 112 ? -6.212 7.681 18.973 1.00 96.94 112 GLY A CA 1
ATOM 848 C C . GLY A 1 112 ? -6.452 6.267 19.520 1.00 96.94 112 GLY A C 1
ATOM 849 O O . GLY A 1 112 ? -6.360 6.056 20.727 1.00 96.94 112 GLY A O 1
ATOM 850 N N . GLU A 1 113 ? -6.745 5.291 18.656 1.00 97.69 113 GLU A N 1
ATOM 851 C CA . GLU A 1 113 ? -6.911 3.878 19.029 1.00 97.69 113 GLU A CA 1
ATOM 852 C C . GLU A 1 113 ? -5.571 3.143 19.161 1.00 97.69 113 GLU A C 1
ATOM 854 O O . GLU A 1 113 ? -5.499 2.056 19.736 1.00 97.69 113 GLU A O 1
ATOM 859 N N . LEU A 1 114 ? -4.502 3.745 18.642 1.00 97.19 114 LEU A N 1
ATOM 860 C CA . LEU A 1 114 ? -3.138 3.249 18.714 1.00 97.19 114 LEU A CA 1
ATOM 861 C C . LEU A 1 114 ? -2.185 4.423 18.984 1.00 97.19 114 LEU A C 1
ATOM 863 O O . LEU A 1 114 ? -2.403 5.526 18.495 1.00 97.19 114 LEU A O 1
ATOM 867 N N . SER A 1 115 ? -1.104 4.213 19.737 1.00 98.06 115 SER A N 1
ATOM 868 C CA . SER A 1 115 ? -0.025 5.209 19.796 1.00 98.06 115 SER A CA 1
ATOM 869 C C . SER A 1 115 ? 0.868 5.100 18.558 1.00 98.06 115 SER A C 1
ATOM 871 O O . SER A 1 115 ? 0.996 4.016 17.987 1.00 98.06 115 SER A O 1
ATOM 873 N N . ALA A 1 116 ? 1.546 6.186 18.170 1.00 98.00 116 ALA A N 1
ATOM 874 C CA . ALA A 1 116 ? 2.520 6.138 17.074 1.00 98.00 116 ALA A CA 1
ATOM 875 C C . ALA A 1 116 ? 3.609 5.077 17.312 1.00 98.00 116 ALA A C 1
ATOM 877 O O . ALA A 1 116 ? 3.963 4.343 16.395 1.00 98.00 116 ALA A O 1
ATOM 878 N N . GLU A 1 117 ? 4.081 4.923 18.553 1.00 98.31 117 GLU A N 1
ATOM 879 C CA . GLU A 1 117 ? 5.041 3.872 18.911 1.00 98.31 117 GLU A CA 1
ATOM 880 C C . GLU A 1 117 ? 4.477 2.468 18.644 1.00 98.31 117 GLU A C 1
ATOM 882 O O . GLU A 1 117 ? 5.130 1.645 18.002 1.00 98.31 117 GLU A O 1
ATOM 887 N N . ALA A 1 118 ? 3.248 2.191 19.090 1.00 98.50 118 ALA A N 1
ATOM 888 C CA . ALA A 1 118 ? 2.599 0.910 18.836 1.00 98.50 118 ALA A CA 1
ATOM 889 C C . ALA A 1 118 ? 2.329 0.688 17.336 1.00 98.50 118 ALA A C 1
ATOM 891 O O . ALA A 1 118 ? 2.448 -0.442 16.869 1.00 98.50 118 ALA A O 1
ATOM 892 N N . GLY A 1 119 ? 2.050 1.752 16.577 1.00 98.50 119 GLY A N 1
ATOM 893 C CA . GLY A 1 119 ? 1.913 1.711 15.118 1.00 98.50 119 GLY A CA 1
ATOM 894 C C . GLY A 1 119 ? 3.197 1.300 14.425 1.00 98.50 119 GLY A C 1
ATOM 895 O O . GLY A 1 119 ? 3.186 0.387 13.606 1.00 98.50 119 GLY A O 1
ATOM 896 N N . LEU A 1 120 ? 4.317 1.911 14.805 1.00 98.56 120 LEU A N 1
ATOM 897 C CA . LEU A 1 120 ? 5.630 1.572 14.260 1.00 98.56 120 LEU A CA 1
ATOM 898 C C . LEU A 1 120 ? 6.046 0.137 14.618 1.00 98.56 120 LEU A C 1
ATOM 900 O O . LEU A 1 120 ? 6.599 -0.560 13.767 1.00 98.56 120 LEU A O 1
ATOM 904 N N . ARG A 1 121 ? 5.735 -0.340 15.834 1.00 98.44 121 ARG A N 1
ATOM 905 C CA . ARG A 1 121 ? 5.937 -1.756 16.193 1.00 98.44 121 ARG A CA 1
ATOM 906 C C . ARG A 1 121 ? 5.086 -2.683 15.334 1.00 98.44 121 ARG A C 1
ATOM 908 O O . ARG A 1 121 ? 5.601 -3.680 14.843 1.00 98.44 121 ARG A O 1
ATOM 915 N N . PHE A 1 122 ? 3.822 -2.334 15.106 1.00 98.56 122 PHE A N 1
ATOM 916 C CA . PHE A 1 122 ? 2.941 -3.113 14.244 1.00 98.56 122 PHE A CA 1
ATOM 917 C C . PHE A 1 122 ? 3.475 -3.201 12.801 1.00 98.56 122 PHE A C 1
ATOM 919 O O . PHE A 1 122 ? 3.458 -4.287 12.228 1.00 98.56 122 PHE A O 1
ATOM 926 N N . LEU A 1 123 ? 4.038 -2.123 12.235 1.00 98.56 123 LEU A N 1
ATOM 927 C CA . LEU A 1 123 ? 4.700 -2.194 10.921 1.00 98.56 123 LEU A CA 1
ATOM 928 C C . LEU A 1 123 ? 5.854 -3.204 10.906 1.00 98.56 123 LEU A C 1
ATOM 930 O O . LEU A 1 123 ? 5.982 -3.985 9.964 1.00 98.56 123 LEU A O 1
ATOM 934 N N . ALA A 1 124 ? 6.680 -3.214 11.955 1.00 97.62 124 ALA A N 1
ATOM 935 C CA . ALA A 1 124 ? 7.779 -4.168 12.074 1.00 97.62 124 ALA A CA 1
ATOM 936 C C . ALA A 1 124 ? 7.273 -5.617 12.203 1.00 97.62 124 ALA A C 1
ATOM 938 O O . ALA A 1 124 ? 7.783 -6.506 11.525 1.00 97.62 124 ALA A O 1
ATOM 939 N N . GLU A 1 125 ? 6.246 -5.852 13.024 1.00 97.25 125 GLU A N 1
ATOM 940 C CA . GLU A 1 125 ? 5.609 -7.167 13.186 1.00 97.25 125 GLU A CA 1
ATOM 941 C C . GLU A 1 125 ? 4.972 -7.674 11.888 1.00 97.25 125 GLU A C 1
ATOM 943 O O . GLU A 1 125 ? 5.028 -8.870 11.608 1.00 97.25 125 GLU A O 1
ATOM 948 N N . ALA A 1 126 ? 4.398 -6.771 11.092 1.00 97.00 126 ALA A N 1
ATOM 949 C CA . ALA A 1 126 ? 3.803 -7.087 9.800 1.00 97.00 126 ALA A CA 1
ATOM 950 C C . ALA A 1 126 ? 4.827 -7.254 8.666 1.00 97.00 126 ALA A C 1
ATOM 952 O O . ALA A 1 126 ? 4.444 -7.570 7.544 1.00 97.00 126 ALA A O 1
ATOM 953 N N . GLY A 1 127 ? 6.121 -7.045 8.925 1.00 96.62 127 GLY A N 1
ATOM 954 C CA . GLY A 1 127 ? 7.170 -7.192 7.916 1.00 96.62 127 GLY A CA 1
ATOM 955 C C . GLY A 1 127 ? 7.266 -6.020 6.934 1.00 96.62 127 GLY A C 1
ATOM 956 O O . GLY A 1 127 ? 7.696 -6.205 5.793 1.00 96.62 127 GLY A O 1
ATOM 957 N N . THR A 1 128 ? 6.882 -4.804 7.338 1.00 96.88 128 THR A N 1
ATOM 958 C CA . THR A 1 128 ? 7.092 -3.605 6.514 1.00 96.88 128 THR A CA 1
ATOM 959 C C . THR A 1 128 ? 8.587 -3.353 6.298 1.00 96.88 128 THR A C 1
ATOM 961 O O . THR A 1 128 ? 9.324 -3.160 7.266 1.00 96.88 128 THR A O 1
ATOM 964 N N . SER A 1 129 ? 9.047 -3.347 5.037 1.00 94.44 129 SER A N 1
ATOM 965 C CA . SER A 1 129 ? 10.466 -3.116 4.719 1.00 94.44 129 SER A CA 1
ATOM 966 C C . SER A 1 129 ? 10.884 -1.682 5.041 1.00 94.44 129 SER A C 1
ATOM 968 O O . SER A 1 129 ? 10.170 -0.737 4.710 1.00 94.44 129 SER A O 1
ATOM 970 N N . GLN A 1 130 ? 12.081 -1.524 5.615 1.00 93.75 130 GLN A N 1
ATOM 971 C CA . GLN A 1 130 ? 12.711 -0.222 5.870 1.00 93.75 130 GLN A CA 1
ATOM 972 C C . GLN A 1 130 ? 13.052 0.543 4.580 1.00 93.75 130 GLN A C 1
ATOM 974 O O . GLN A 1 130 ? 13.257 1.754 4.634 1.00 93.75 130 GLN A O 1
ATOM 979 N N . ASP A 1 131 ? 13.034 -0.127 3.423 1.00 91.12 131 ASP A N 1
ATOM 980 C CA . ASP A 1 131 ? 13.189 0.509 2.108 1.00 91.12 131 ASP A CA 1
ATOM 981 C C . ASP A 1 131 ? 11.991 1.397 1.721 1.00 91.12 131 ASP A C 1
ATOM 983 O O . ASP A 1 131 ? 12.039 2.095 0.710 1.00 91.12 131 ASP A O 1
ATOM 987 N N . TYR A 1 132 ? 10.925 1.413 2.533 1.00 94.06 132 TYR A N 1
ATOM 988 C CA . TYR A 1 132 ? 9.745 2.264 2.362 1.00 94.06 132 TYR A CA 1
ATOM 989 C C . TYR A 1 132 ? 9.618 3.312 3.486 1.00 94.06 132 TYR A C 1
ATOM 991 O O . TYR A 1 132 ? 8.633 3.308 4.234 1.00 94.06 132 TYR A O 1
ATOM 999 N N . PRO A 1 133 ? 10.581 4.245 3.637 1.00 94.69 133 PRO A N 1
ATOM 1000 C CA . PRO A 1 133 ? 10.625 5.178 4.767 1.00 94.69 133 PRO A CA 1
ATOM 1001 C C . PRO A 1 133 ? 9.396 6.095 4.852 1.00 94.69 133 PRO A C 1
ATOM 1003 O O . PRO A 1 133 ? 8.993 6.484 5.950 1.00 94.69 133 PRO A O 1
ATOM 1006 N N . GLY A 1 134 ? 8.759 6.401 3.717 1.00 95.19 134 GLY A N 1
ATOM 1007 C CA . GLY A 1 134 ? 7.543 7.214 3.662 1.00 95.19 134 GLY A CA 1
ATOM 1008 C C . GLY A 1 134 ? 6.349 6.593 4.394 1.00 95.19 134 GLY A C 1
ATOM 1009 O O . GLY A 1 134 ? 5.565 7.310 5.018 1.00 95.19 134 GLY A O 1
ATOM 1010 N N . LEU A 1 135 ? 6.243 5.259 4.411 1.00 97.19 135 LEU A N 1
ATOM 1011 C CA . LEU A 1 135 ? 5.192 4.553 5.151 1.00 97.19 135 LEU A CA 1
ATOM 1012 C C . LEU A 1 135 ? 5.366 4.717 6.669 1.00 97.19 135 LEU A C 1
ATOM 1014 O O . LEU A 1 135 ? 4.399 5.007 7.375 1.00 97.19 135 LEU A O 1
ATOM 1018 N N . PHE A 1 136 ? 6.601 4.615 7.169 1.00 98.12 136 PHE A N 1
ATOM 1019 C CA . PHE A 1 136 ? 6.915 4.861 8.582 1.00 98.12 136 PHE A CA 1
ATOM 1020 C C . PHE A 1 136 ? 6.717 6.330 8.963 1.00 98.12 136 PHE A C 1
ATOM 1022 O O . PHE A 1 136 ? 6.204 6.621 10.047 1.00 98.12 136 PHE A O 1
ATOM 1029 N N . ALA A 1 137 ? 7.098 7.255 8.075 1.00 97.00 137 ALA A N 1
ATOM 1030 C CA . ALA A 1 137 ? 6.908 8.686 8.287 1.00 97.00 137 ALA A CA 1
ATOM 1031 C C . ALA A 1 137 ? 5.427 9.027 8.491 1.00 97.00 137 ALA A C 1
ATOM 1033 O O . ALA A 1 137 ? 5.100 9.696 9.467 1.00 97.00 137 ALA A O 1
ATOM 1034 N N . CYS A 1 138 ? 4.530 8.470 7.667 1.00 97.06 138 CYS A N 1
ATOM 1035 C CA . CYS A 1 138 ? 3.089 8.685 7.812 1.00 97.06 138 CYS A CA 1
ATOM 1036 C C . CYS A 1 138 ? 2.584 8.298 9.213 1.00 97.06 138 CYS A C 1
ATOM 1038 O O . CYS A 1 138 ? 1.861 9.072 9.838 1.00 97.06 138 CYS A O 1
ATOM 1040 N N . VAL A 1 139 ? 2.975 7.128 9.731 1.00 98.06 139 VAL A N 1
ATOM 1041 C CA . VAL A 1 139 ? 2.539 6.660 11.062 1.00 98.06 139 VAL A CA 1
ATOM 1042 C C . VAL A 1 139 ? 3.101 7.529 12.188 1.00 98.06 139 VAL A C 1
ATOM 1044 O O . VAL A 1 139 ? 2.389 7.817 13.149 1.00 98.06 139 VAL A O 1
ATOM 1047 N N . ARG A 1 140 ? 4.357 7.975 12.074 1.00 97.75 140 ARG A N 1
ATOM 1048 C CA . ARG A 1 140 ? 4.964 8.892 13.048 1.00 97.75 140 ARG A CA 1
ATOM 1049 C C . ARG A 1 140 ? 4.235 10.238 13.067 1.00 97.75 140 ARG A C 1
ATOM 1051 O O . ARG A 1 140 ? 3.802 10.670 14.130 1.00 97.75 140 ARG A O 1
ATOM 1058 N N . GLU A 1 141 ? 4.031 10.836 11.895 1.00 96.12 141 GLU A N 1
ATOM 1059 C CA . GLU A 1 141 ? 3.329 12.116 11.728 1.00 96.12 141 GLU A CA 1
ATOM 1060 C C . GLU A 1 141 ? 1.892 12.068 12.271 1.00 96.12 141 GLU A C 1
ATOM 1062 O O . GLU A 1 141 ? 1.415 13.045 12.846 1.00 96.12 141 GLU A O 1
ATOM 1067 N N . ALA A 1 142 ? 1.206 10.925 12.146 1.00 96.06 142 ALA A N 1
ATOM 1068 C CA . ALA A 1 142 ? -0.142 10.743 12.688 1.00 96.06 142 ALA A CA 1
ATOM 1069 C C . ALA A 1 142 ? -0.215 10.894 14.218 1.00 96.06 142 ALA A C 1
ATOM 1071 O O . ALA A 1 142 ? -1.274 11.224 14.741 1.00 96.06 142 ALA A O 1
ATOM 1072 N N . GLY A 1 143 ? 0.883 10.642 14.941 1.00 91.94 143 GLY A N 1
ATOM 1073 C CA . GLY A 1 143 ? 0.950 10.841 16.392 1.00 91.94 143 GLY A CA 1
ATOM 1074 C C . GLY A 1 143 ? 1.357 12.251 16.816 1.00 91.94 143 GLY A C 1
ATOM 1075 O O . GLY A 1 143 ? 1.258 12.578 17.997 1.00 91.94 143 GLY A O 1
ATOM 1076 N N . GLU A 1 144 ? 1.833 13.075 15.882 1.00 92.69 144 GLU A N 1
ATOM 1077 C CA . GLU A 1 144 ? 2.329 14.432 16.143 1.00 92.69 144 GLU A CA 1
ATOM 1078 C C . GLU A 1 144 ? 1.250 15.499 15.911 1.00 92.69 144 GLU A C 1
ATOM 1080 O O . GLU A 1 144 ? 1.300 16.578 16.506 1.00 92.69 144 GLU A O 1
ATOM 1085 N N . ALA A 1 145 ? 0.262 15.202 15.064 1.00 86.25 145 ALA A N 1
ATOM 1086 C CA . ALA A 1 145 ? -0.805 16.116 14.684 1.00 86.25 145 ALA A CA 1
ATOM 1087 C C . ALA A 1 145 ? -2.176 15.421 14.708 1.00 86.25 145 ALA A C 1
ATOM 1089 O O . ALA A 1 145 ? -2.259 14.216 14.470 1.00 86.25 145 ALA A O 1
ATOM 1090 N N . PRO A 1 146 ? -3.274 16.164 14.957 1.00 85.31 146 PRO A N 1
ATOM 1091 C CA . PRO A 1 146 ? -4.613 15.608 14.809 1.00 85.31 146 PRO A CA 1
ATOM 1092 C C . PRO A 1 146 ? -4.853 15.140 13.363 1.00 85.31 146 PRO A C 1
ATOM 1094 O O . PRO A 1 146 ? -4.221 15.656 12.431 1.00 85.31 146 PRO A O 1
ATOM 1097 N N . PRO A 1 147 ? -5.797 14.205 13.148 1.00 85.00 147 PRO A N 1
ATOM 1098 C CA . PRO A 1 147 ? -6.151 13.768 11.806 1.00 85.00 147 PRO A CA 1
ATOM 1099 C C . PRO A 1 147 ? -6.593 14.962 10.942 1.00 85.00 147 PRO A C 1
ATOM 1101 O O . PRO A 1 147 ? -7.098 15.958 11.477 1.00 85.00 147 PRO A O 1
ATOM 1104 N N . PRO A 1 148 ? -6.440 14.884 9.604 1.00 88.62 148 PRO A N 1
ATOM 1105 C CA . PRO A 1 148 ? -6.829 15.972 8.717 1.00 88.62 148 PRO A CA 1
ATOM 1106 C C . PRO A 1 148 ? -8.271 16.411 8.983 1.00 88.62 148 PRO A C 1
ATOM 1108 O O . PRO A 1 148 ? -9.183 15.590 8.937 1.00 88.62 148 PRO A O 1
ATOM 1111 N N . ALA A 1 149 ? -8.502 17.711 9.203 1.00 90.44 149 ALA A N 1
ATOM 1112 C CA . ALA A 1 149 ? -9.845 18.246 9.466 1.00 90.44 149 ALA A CA 1
ATOM 1113 C C . ALA A 1 149 ? -10.868 17.864 8.376 1.00 90.44 149 ALA A C 1
ATOM 1115 O O . ALA A 1 149 ? -12.050 17.696 8.674 1.00 90.44 149 ALA A O 1
ATOM 1116 N N . ALA A 1 150 ? -10.406 17.665 7.135 1.00 92.06 150 ALA A N 1
ATOM 1117 C CA . ALA A 1 150 ? -11.212 17.167 6.023 1.00 92.06 150 ALA A CA 1
ATOM 1118 C C . ALA A 1 150 ? -11.881 15.807 6.307 1.00 92.06 150 ALA A C 1
ATOM 1120 O O . ALA A 1 150 ? -12.978 15.570 5.813 1.00 92.06 150 ALA A O 1
ATOM 1121 N N . ALA A 1 151 ? -11.295 14.948 7.152 1.00 93.62 151 ALA A N 1
ATOM 1122 C CA . ALA A 1 151 ? -11.881 13.660 7.531 1.00 93.62 151 ALA A CA 1
ATOM 1123 C C . ALA A 1 151 ? -13.250 13.810 8.219 1.00 93.62 151 ALA A C 1
ATOM 1125 O O . ALA A 1 151 ? -14.086 12.912 8.149 1.00 93.62 151 ALA A O 1
ATOM 1126 N N . ASN A 1 152 ? -13.523 14.946 8.870 1.00 93.81 152 ASN A N 1
ATOM 1127 C CA . ASN A 1 152 ? -14.819 15.215 9.510 1.00 93.81 152 ASN A CA 1
ATOM 1128 C C . ASN A 1 152 ? -15.940 15.513 8.504 1.00 93.81 152 ASN A C 1
ATOM 1130 O O . ASN A 1 152 ? -17.110 15.439 8.865 1.00 93.81 152 ASN A O 1
ATOM 1134 N N . ALA A 1 153 ? -15.591 15.859 7.264 1.00 96.00 153 ALA A N 1
ATOM 1135 C CA . ALA A 1 153 ? -16.547 16.132 6.193 1.00 96.00 153 ALA A CA 1
ATOM 1136 C C . ALA A 1 153 ? -16.798 14.915 5.284 1.00 96.00 153 ALA A C 1
ATOM 1138 O O . ALA A 1 153 ? -17.659 14.978 4.410 1.00 96.00 153 ALA A O 1
ATOM 1139 N N . ILE A 1 154 ? -16.049 13.825 5.470 1.00 97.12 154 ILE A N 1
ATOM 1140 C CA . ILE A 1 154 ? -16.162 12.591 4.687 1.00 97.12 154 ILE A CA 1
ATOM 1141 C C . ILE A 1 154 ? -17.038 11.604 5.463 1.00 97.12 154 ILE A C 1
ATOM 1143 O O . ILE A 1 154 ? -16.746 11.331 6.626 1.00 97.12 154 ILE A O 1
ATOM 1147 N N . ASP A 1 155 ? -18.074 11.053 4.823 1.00 97.06 155 ASP A N 1
ATOM 1148 C CA . ASP A 1 155 ? -18.773 9.858 5.317 1.00 97.06 155 ASP A CA 1
ATOM 1149 C C . ASP A 1 155 ? -18.020 8.620 4.822 1.00 97.06 155 ASP A C 1
ATOM 1151 O O . ASP A 1 155 ? -18.073 8.288 3.633 1.00 97.06 155 ASP A O 1
ATOM 1155 N N . GLY A 1 156 ? -17.311 7.937 5.723 1.00 95.06 156 GLY A N 1
ATOM 1156 C CA . GLY A 1 156 ? -16.512 6.760 5.380 1.00 95.06 156 GLY A CA 1
ATOM 1157 C C . GLY A 1 156 ? -17.329 5.625 4.754 1.00 95.06 156 GLY A C 1
ATOM 1158 O O . GLY A 1 156 ? -16.798 4.865 3.948 1.00 95.06 156 GLY A O 1
ATOM 1159 N N . ARG A 1 157 ? -18.634 5.546 5.045 1.00 95.06 157 ARG A N 1
ATOM 1160 C CA . ARG A 1 157 ? -19.530 4.509 4.500 1.00 95.06 157 ARG A CA 1
ATOM 1161 C C . ARG A 1 157 ? -19.897 4.762 3.041 1.00 95.06 157 ARG A C 1
ATOM 1163 O O . ARG A 1 157 ? -20.318 3.832 2.362 1.00 95.06 157 ARG A O 1
ATOM 1170 N N . ALA A 1 158 ? -19.743 6.001 2.572 1.00 95.31 158 ALA A N 1
ATOM 1171 C CA . ALA A 1 158 ? -20.031 6.418 1.202 1.00 95.31 158 ALA A CA 1
ATOM 1172 C C . ALA A 1 158 ? -18.779 6.439 0.305 1.00 95.31 158 ALA A C 1
ATOM 1174 O O . ALA A 1 158 ? -18.845 6.910 -0.832 1.00 95.31 158 ALA A O 1
ATOM 1175 N N . LEU A 1 159 ? -17.634 5.960 0.805 1.00 95.62 159 LEU A N 1
ATOM 1176 C CA . LEU A 1 159 ? -16.408 5.865 0.019 1.00 95.62 159 LEU A CA 1
ATOM 1177 C C . LEU A 1 159 ? -16.547 4.826 -1.106 1.00 95.62 159 LEU A C 1
ATOM 1179 O O . LEU A 1 159 ? -17.255 3.829 -0.948 1.00 95.62 159 LEU A O 1
ATOM 1183 N N . PRO A 1 160 ? -15.883 5.049 -2.253 1.00 92.12 160 PRO A N 1
ATOM 1184 C CA . PRO A 1 160 ? -16.095 4.237 -3.442 1.00 92.12 160 PRO A CA 1
ATOM 1185 C C . PRO A 1 160 ? -15.559 2.808 -3.280 1.00 92.12 160 PRO A C 1
ATOM 1187 O O . PRO A 1 160 ? -14.460 2.594 -2.767 1.00 92.12 160 PRO A O 1
ATOM 1190 N N . GLU A 1 161 ? -16.295 1.834 -3.822 1.00 90.94 161 GLU A N 1
ATOM 1191 C CA . GLU A 1 161 ? -15.839 0.440 -3.952 1.00 90.94 161 GLU A CA 1
ATOM 1192 C C . GLU A 1 161 ? -14.773 0.266 -5.049 1.00 90.94 161 GLU A C 1
ATOM 1194 O O . GLU A 1 161 ? -14.102 -0.757 -5.094 1.00 90.94 161 GLU A O 1
ATOM 1199 N N . ALA A 1 162 ? -14.590 1.267 -5.918 1.00 84.75 162 ALA A N 1
ATOM 1200 C CA . ALA A 1 162 ? -13.626 1.276 -7.014 1.00 84.75 162 ALA A CA 1
ATOM 1201 C C . ALA A 1 162 ? -13.074 2.695 -7.236 1.00 84.75 162 ALA A C 1
ATOM 1203 O O . ALA A 1 162 ? -13.830 3.637 -7.462 1.00 84.75 162 ALA A O 1
ATOM 1204 N N . ASN A 1 163 ? -11.750 2.847 -7.196 1.00 77.44 163 ASN A N 1
ATOM 1205 C CA . ASN A 1 163 ? -11.063 4.135 -7.351 1.00 77.44 163 ASN A CA 1
ATOM 1206 C C . ASN A 1 163 ? -9.802 3.923 -8.197 1.00 77.44 163 ASN A C 1
ATOM 1208 O O . ASN A 1 163 ? -8.781 3.493 -7.665 1.00 77.44 163 ASN A O 1
ATOM 1212 N N . PHE A 1 164 ? -9.918 4.137 -9.512 1.00 70.88 164 PHE A N 1
ATOM 1213 C CA . PHE A 1 164 ? -8.889 3.818 -10.508 1.00 70.88 164 PHE A CA 1
ATOM 1214 C C . PHE A 1 164 ? -8.508 5.032 -11.343 1.00 70.88 164 PHE A C 1
ATOM 1216 O O . PHE A 1 164 ? -9.340 5.928 -11.533 1.00 70.88 164 PHE A O 1
ATOM 1223 N N . PRO A 1 165 ? -7.283 5.043 -11.904 1.00 60.16 165 PRO A N 1
ATOM 1224 C CA . PRO A 1 165 ? -6.984 5.922 -13.023 1.00 60.16 165 PRO A CA 1
ATOM 1225 C C . PRO A 1 165 ? -8.008 5.687 -14.144 1.00 60.16 165 PRO A C 1
ATOM 1227 O O . PRO A 1 165 ? -8.452 4.566 -14.360 1.00 60.16 165 PRO A O 1
ATOM 1230 N N . GLY A 1 166 ? -8.420 6.757 -14.825 1.00 70.38 166 GLY A N 1
ATOM 1231 C CA . GLY A 1 166 ? -9.547 6.719 -15.759 1.00 70.38 166 GLY A CA 1
ATOM 1232 C C . GLY A 1 166 ? -9.323 5.804 -16.964 1.00 70.38 166 GLY A C 1
ATOM 1233 O O . GLY A 1 166 ? -9.955 4.768 -17.078 1.00 70.38 166 GLY A O 1
ATOM 1234 N N . THR A 1 167 ? -8.463 6.192 -17.901 1.00 79.44 167 THR A N 1
ATOM 1235 C CA . THR A 1 167 ? -8.209 5.458 -19.157 1.00 79.44 167 THR A CA 1
ATOM 1236 C C . THR A 1 167 ? -6.852 4.754 -19.134 1.00 79.44 167 THR A C 1
ATOM 1238 O O . THR A 1 167 ? -5.949 5.178 -18.410 1.00 79.44 167 THR A O 1
ATOM 1241 N N . ILE A 1 168 ? -6.652 3.755 -20.007 1.00 82.44 168 ILE A N 1
ATOM 1242 C CA . ILE A 1 168 ? -5.334 3.118 -20.207 1.00 82.44 168 ILE A CA 1
ATOM 1243 C C . ILE A 1 168 ? -4.258 4.174 -20.504 1.00 82.44 168 ILE A C 1
ATOM 1245 O O . ILE A 1 168 ? -3.159 4.089 -19.973 1.00 82.44 168 ILE A O 1
ATOM 1249 N N . ALA A 1 169 ? -4.571 5.207 -21.292 1.00 83.62 169 ALA A N 1
ATOM 1250 C CA . ALA A 1 169 ? -3.624 6.274 -21.614 1.00 83.62 169 ALA A CA 1
ATOM 1251 C C . ALA A 1 169 ? -3.179 7.083 -20.380 1.00 83.62 169 ALA A C 1
ATOM 1253 O O . ALA A 1 169 ? -2.005 7.423 -20.262 1.00 83.62 169 ALA A O 1
ATOM 1254 N N . GLN A 1 170 ? -4.093 7.370 -19.447 1.00 83.94 170 GLN A N 1
ATOM 1255 C CA . GLN A 1 170 ? -3.749 8.055 -18.196 1.00 83.94 170 GLN A CA 1
ATOM 1256 C C . GLN A 1 170 ? -2.866 7.178 -17.307 1.00 83.94 170 GLN A C 1
ATOM 1258 O O . GLN A 1 170 ? -1.861 7.658 -16.795 1.00 83.94 170 GLN A O 1
ATOM 1263 N N . ALA A 1 171 ? -3.196 5.892 -17.185 1.00 86.12 171 ALA A N 1
ATOM 1264 C CA . ALA A 1 171 ? -2.373 4.944 -16.442 1.00 86.12 171 ALA A CA 1
ATOM 1265 C C . ALA A 1 171 ? -0.981 4.758 -17.081 1.00 86.12 171 ALA A C 1
ATOM 1267 O O . ALA A 1 171 ? 0.019 4.738 -16.370 1.00 86.12 171 ALA A O 1
ATOM 1268 N N . MET A 1 172 ? -0.886 4.711 -18.417 1.00 89.31 172 MET A N 1
ATOM 1269 C CA . MET A 1 172 ? 0.396 4.693 -19.138 1.00 89.31 172 MET A CA 1
ATOM 1270 C C . MET A 1 172 ? 1.236 5.943 -18.849 1.00 89.31 172 MET A C 1
ATOM 1272 O O . MET A 1 172 ? 2.439 5.824 -18.658 1.00 89.31 172 MET A O 1
ATOM 1276 N N . ALA A 1 173 ? 0.624 7.130 -18.773 1.00 89.69 173 ALA A N 1
ATOM 1277 C CA . ALA A 1 173 ? 1.347 8.352 -18.414 1.00 89.69 173 ALA A CA 1
ATOM 1278 C C . ALA A 1 173 ? 1.903 8.296 -16.979 1.00 89.69 173 ALA A C 1
ATOM 1280 O O . ALA A 1 173 ? 3.020 8.744 -16.730 1.00 89.69 173 ALA A O 1
ATOM 1281 N N . THR A 1 174 ? 1.153 7.714 -16.039 1.00 90.25 174 THR A N 1
ATOM 1282 C CA . THR A 1 174 ? 1.635 7.475 -14.670 1.00 90.25 174 THR A CA 1
ATOM 1283 C C . THR A 1 174 ? 2.771 6.445 -14.636 1.00 90.25 174 THR A C 1
ATOM 1285 O O . THR A 1 174 ? 3.741 6.637 -13.907 1.00 90.25 174 THR A O 1
ATOM 1288 N N . ILE A 1 175 ? 2.699 5.392 -15.456 1.00 93.44 175 ILE A N 1
ATOM 1289 C CA . ILE A 1 175 ? 3.783 4.408 -15.624 1.00 93.44 175 ILE A CA 1
ATOM 1290 C C . ILE A 1 175 ? 5.051 5.061 -16.173 1.00 93.44 175 ILE A C 1
ATOM 1292 O O . ILE 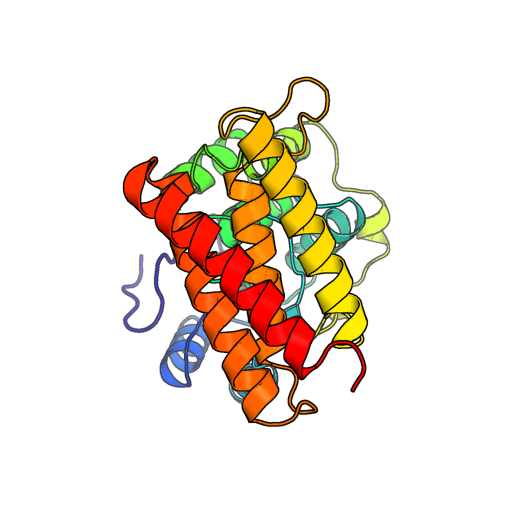A 1 175 ? 6.116 4.848 -15.598 1.00 93.44 175 ILE A O 1
ATOM 1296 N N . ASP A 1 176 ? 4.942 5.881 -17.225 1.00 93.00 176 ASP A N 1
ATOM 1297 C CA . ASP A 1 176 ? 6.077 6.632 -17.786 1.00 93.00 176 ASP A CA 1
ATOM 1298 C C . ASP A 1 176 ? 6.719 7.517 -16.705 1.00 93.00 176 ASP A C 1
ATOM 1300 O O . ASP A 1 176 ? 7.937 7.525 -16.560 1.00 93.00 176 ASP A O 1
ATOM 1304 N N . GLN A 1 177 ? 5.916 8.187 -15.870 1.00 93.00 177 GLN A N 1
ATOM 1305 C CA . GLN A 1 177 ? 6.440 9.021 -14.786 1.00 93.00 177 GLN A CA 1
ATOM 1306 C C . GLN A 1 177 ? 7.225 8.219 -13.734 1.00 93.00 177 GLN A C 1
ATOM 1308 O O . GLN A 1 177 ? 8.304 8.654 -13.325 1.00 93.00 177 GLN A O 1
ATOM 1313 N N . HIS A 1 178 ? 6.712 7.065 -13.290 1.00 94.69 178 HIS A N 1
ATOM 1314 C CA . HIS A 1 178 ? 7.434 6.198 -12.347 1.00 94.69 178 HIS A CA 1
ATOM 1315 C C . HIS A 1 178 ? 8.679 5.574 -12.977 1.00 94.69 178 HIS A C 1
ATOM 1317 O O . HIS A 1 178 ? 9.701 5.417 -12.310 1.00 94.69 178 HIS A O 1
ATOM 1323 N N . TRP A 1 179 ? 8.623 5.251 -14.268 1.00 96.44 179 TRP A N 1
ATOM 1324 C CA . TRP A 1 179 ? 9.779 4.762 -15.007 1.00 96.44 179 TRP A CA 1
ATOM 1325 C C . TRP A 1 179 ? 10.880 5.827 -15.106 1.00 96.44 179 TRP A C 1
ATOM 1327 O O . TRP A 1 179 ? 12.017 5.547 -14.728 1.00 96.44 179 TRP A O 1
ATOM 1337 N N . ASP A 1 180 ? 10.545 7.057 -15.503 1.00 94.81 180 ASP A N 1
ATOM 1338 C CA . ASP A 1 180 ? 11.480 8.190 -15.556 1.00 94.81 180 ASP A CA 1
ATOM 1339 C C . ASP A 1 180 ? 12.095 8.478 -14.176 1.00 94.81 180 ASP A C 1
ATOM 1341 O O . ASP A 1 180 ? 13.298 8.717 -14.042 1.00 94.81 180 ASP A O 1
ATOM 1345 N N . ASN A 1 181 ? 11.279 8.426 -13.121 1.00 94.56 181 ASN A N 1
ATOM 1346 C CA . ASN A 1 181 ? 11.742 8.567 -11.744 1.00 94.56 181 ASN A CA 1
ATOM 1347 C C . ASN A 1 181 ? 12.730 7.461 -11.360 1.00 94.56 181 ASN A C 1
ATOM 1349 O O . ASN A 1 181 ? 13.793 7.747 -10.805 1.00 94.56 181 ASN A O 1
ATOM 1353 N N . LEU A 1 182 ? 12.417 6.205 -11.691 1.00 94.44 182 LEU A N 1
ATOM 1354 C CA . LEU A 1 182 ? 13.297 5.073 -11.428 1.00 94.44 182 LEU A CA 1
ATOM 1355 C C . LEU A 1 182 ? 14.620 5.214 -12.195 1.00 94.44 182 LEU A C 1
ATOM 1357 O O . LEU A 1 182 ? 15.676 4.973 -11.610 1.00 94.44 182 LEU A O 1
ATOM 1361 N N . GLN A 1 183 ? 14.596 5.685 -13.446 1.00 94.44 183 GLN A N 1
ATOM 1362 C CA . GLN A 1 183 ? 15.805 5.983 -14.224 1.00 94.44 183 GLN A CA 1
ATOM 1363 C C . GLN A 1 183 ? 16.708 7.011 -13.524 1.00 94.44 183 GLN A C 1
ATOM 1365 O O . GLN A 1 183 ? 17.916 6.789 -13.438 1.00 94.44 183 GLN A O 1
ATOM 1370 N N . ARG A 1 184 ? 16.146 8.068 -12.922 1.00 93.44 184 ARG A N 1
ATOM 1371 C CA . ARG A 1 184 ? 16.928 9.034 -12.118 1.00 93.44 184 ARG A CA 1
ATOM 1372 C C . ARG A 1 184 ? 17.593 8.384 -10.908 1.00 93.44 184 ARG A C 1
ATOM 1374 O O . ARG A 1 184 ? 18.698 8.770 -10.536 1.00 93.44 184 ARG A O 1
ATOM 1381 N N . THR A 1 185 ? 16.954 7.383 -10.296 1.00 92.81 185 THR A N 1
ATOM 1382 C CA . THR 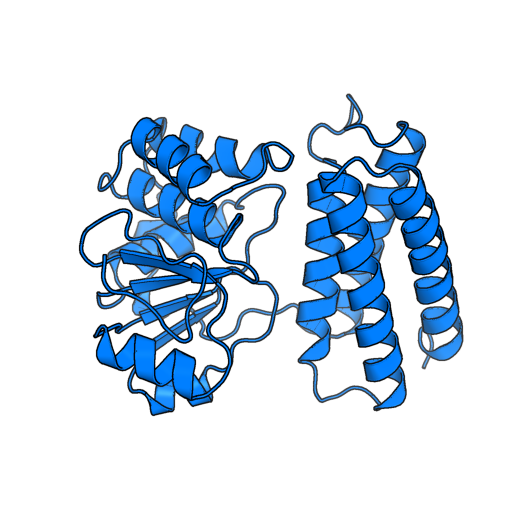A 1 185 ? 17.608 6.622 -9.220 1.00 92.81 185 THR A CA 1
ATOM 1383 C C . THR A 1 185 ? 18.760 5.773 -9.749 1.00 92.81 185 THR A C 1
ATOM 1385 O O . THR A 1 185 ? 19.768 5.648 -9.065 1.00 92.81 185 THR A O 1
ATOM 1388 N N . VAL A 1 186 ? 18.671 5.243 -10.977 1.00 93.38 186 VAL A N 1
ATOM 1389 C CA . VAL A 1 186 ? 19.778 4.515 -11.623 1.00 93.38 186 VAL A CA 1
ATOM 1390 C C . VAL A 1 186 ? 20.960 5.438 -11.905 1.00 93.38 186 VAL A C 1
ATOM 1392 O O . VAL A 1 186 ? 22.097 5.046 -11.652 1.00 93.38 186 VAL A O 1
ATOM 1395 N N . GLU A 1 187 ? 20.708 6.664 -12.371 1.00 91.19 187 GLU A N 1
ATOM 1396 C CA . GLU A 1 187 ? 21.741 7.701 -12.543 1.00 91.19 187 GLU A CA 1
ATOM 1397 C C . GLU A 1 187 ? 22.420 8.074 -11.216 1.00 91.19 187 GLU A C 1
ATOM 1399 O O . GLU A 1 187 ? 23.590 8.451 -11.200 1.00 91.19 187 GLU A O 1
ATOM 1404 N N . ALA A 1 188 ? 21.701 7.918 -10.103 1.00 92.50 188 ALA A N 1
ATOM 1405 C CA . ALA A 1 188 ? 22.206 8.055 -8.743 1.00 92.50 188 ALA A CA 1
ATOM 1406 C C . ALA A 1 188 ? 22.662 6.713 -8.131 1.00 92.50 188 ALA A C 1
ATOM 1408 O O . ALA A 1 188 ? 22.583 6.535 -6.916 1.00 92.50 188 ALA A O 1
ATOM 1409 N N . ASP A 1 189 ? 23.105 5.748 -8.942 1.00 92.81 189 ASP A N 1
ATOM 1410 C CA . ASP A 1 189 ? 23.607 4.438 -8.496 1.00 92.81 189 ASP A CA 1
ATOM 1411 C C . ASP A 1 189 ? 22.625 3.643 -7.611 1.00 92.81 189 ASP A C 1
ATOM 1413 O O . ASP A 1 189 ? 23.017 2.941 -6.676 1.00 92.81 189 ASP A O 1
ATOM 1417 N N . TRP A 1 190 ? 21.333 3.708 -7.937 1.00 93.06 190 TRP A N 1
ATOM 1418 C CA . TRP A 1 190 ? 20.229 3.101 -7.181 1.00 93.06 190 TRP A CA 1
ATOM 1419 C C . TRP A 1 190 ? 20.067 3.663 -5.765 1.00 93.06 190 TRP A C 1
ATOM 1421 O O . TRP A 1 190 ? 19.617 2.956 -4.864 1.00 93.06 190 TRP A O 1
ATOM 1431 N N . SER A 1 191 ? 20.424 4.931 -5.565 1.00 90.94 191 SER A N 1
ATOM 1432 C CA . SER A 1 191 ? 20.207 5.656 -4.312 1.00 90.94 191 SER A CA 1
ATOM 1433 C C . SER A 1 191 ? 19.141 6.741 -4.463 1.00 90.94 191 SER A C 1
ATOM 1435 O O . SER A 1 191 ? 18.823 7.171 -5.572 1.00 90.94 191 SER A O 1
ATOM 1437 N N . THR A 1 192 ? 18.577 7.183 -3.336 1.00 89.50 192 THR A N 1
ATOM 1438 C CA . THR A 1 192 ? 17.696 8.355 -3.295 1.00 89.50 192 THR A CA 1
ATOM 1439 C C . THR A 1 192 ? 18.515 9.620 -3.573 1.00 89.50 192 THR A C 1
ATOM 1441 O O . THR A 1 192 ? 19.392 9.956 -2.768 1.00 89.50 192 THR A O 1
ATOM 1444 N N . PRO A 1 193 ? 18.256 10.352 -4.671 1.00 87.88 193 PRO A N 1
ATOM 1445 C CA . PRO A 1 193 ? 19.005 11.561 -4.990 1.00 87.88 193 PRO A CA 1
ATOM 1446 C C . PRO A 1 193 ? 18.803 12.644 -3.923 1.00 87.88 193 PRO A C 1
ATOM 1448 O O . PRO A 1 193 ? 17.680 12.931 -3.521 1.00 87.88 193 PRO A O 1
ATOM 1451 N N . ALA A 1 194 ? 19.871 13.332 -3.511 1.00 85.38 194 ALA A N 1
ATOM 1452 C CA . ALA A 1 194 ? 19.781 14.366 -2.469 1.00 85.38 194 ALA A CA 1
ATOM 1453 C C . ALA A 1 194 ? 18.843 15.537 -2.834 1.00 85.38 194 ALA A C 1
ATOM 1455 O O . ALA A 1 194 ? 18.216 16.125 -1.957 1.00 85.38 194 ALA A O 1
ATOM 1456 N N . ALA A 1 195 ? 18.742 15.872 -4.126 1.00 85.38 195 ALA A N 1
ATOM 1457 C CA . ALA A 1 195 ? 17.831 16.904 -4.629 1.00 85.38 195 ALA A CA 1
ATOM 1458 C C . ALA A 1 195 ? 16.362 16.442 -4.698 1.00 85.38 195 ALA A C 1
ATOM 1460 O O . ALA A 1 195 ? 15.468 17.279 -4.797 1.00 85.38 195 ALA A O 1
ATOM 1461 N N . HIS A 1 196 ? 16.128 15.129 -4.643 1.00 84.12 196 HIS A N 1
ATOM 1462 C CA . HIS A 1 196 ? 14.821 14.492 -4.767 1.00 84.12 196 HIS A CA 1
ATOM 1463 C C . HIS A 1 196 ? 14.667 13.394 -3.701 1.00 84.12 196 HIS A C 1
ATOM 1465 O O . HIS A 1 196 ? 14.714 12.203 -4.022 1.00 84.12 196 HIS A O 1
ATOM 1471 N N . PRO A 1 197 ? 14.530 13.776 -2.415 1.00 84.44 197 PRO A N 1
ATOM 1472 C CA . PRO A 1 197 ? 14.421 12.827 -1.304 1.00 84.44 197 PRO A CA 1
ATOM 1473 C C . PRO A 1 197 ? 13.160 11.947 -1.372 1.00 84.44 197 PRO A C 1
ATOM 1475 O O . PRO A 1 197 ? 13.065 10.947 -0.666 1.00 84.44 197 PRO A O 1
ATOM 1478 N N . ASP A 1 198 ? 12.201 12.325 -2.212 1.00 82.06 198 ASP A N 1
ATOM 1479 C CA . ASP A 1 198 ? 10.986 11.589 -2.541 1.00 82.06 198 ASP A CA 1
ATOM 1480 C C . ASP A 1 198 ? 11.231 10.392 -3.476 1.00 82.06 198 ASP A C 1
ATOM 1482 O O . ASP A 1 198 ? 10.482 9.417 -3.418 1.00 82.06 198 ASP A O 1
ATOM 1486 N N . LEU A 1 199 ? 12.303 10.410 -4.277 1.00 90.31 199 LEU A N 1
ATOM 1487 C CA . LEU A 1 199 ? 12.613 9.353 -5.246 1.00 90.31 199 LEU A CA 1
ATOM 1488 C C . LEU A 1 199 ? 13.349 8.186 -4.583 1.00 90.31 199 LEU A C 1
ATOM 1490 O O . LEU A 1 199 ? 14.555 7.983 -4.747 1.00 90.31 199 LEU A O 1
ATOM 1494 N N . VAL A 1 200 ? 12.610 7.411 -3.796 1.00 93.50 200 VAL A N 1
ATOM 1495 C CA . VAL A 1 200 ? 13.111 6.183 -3.174 1.00 93.50 200 VAL A CA 1
ATOM 1496 C C . VAL A 1 200 ? 13.032 5.028 -4.186 1.00 93.50 200 VAL A C 1
ATOM 1498 O O . VAL A 1 200 ? 11.928 4.697 -4.616 1.00 93.50 200 VAL A O 1
ATOM 1501 N N . PRO A 1 201 ? 14.153 4.365 -4.546 1.00 93.44 201 PRO A N 1
ATOM 1502 C CA . PRO A 1 201 ? 14.180 3.368 -5.623 1.00 93.44 201 PRO A CA 1
ATOM 1503 C C . PRO A 1 201 ? 13.163 2.235 -5.451 1.00 93.44 201 PRO A C 1
ATOM 1505 O O . PRO A 1 201 ? 12.454 1.885 -6.392 1.00 93.44 201 PRO A O 1
ATOM 1508 N N . ALA A 1 202 ? 13.065 1.681 -4.238 1.00 93.31 202 ALA A N 1
ATOM 1509 C CA . ALA A 1 202 ? 12.102 0.627 -3.939 1.00 93.31 202 ALA A CA 1
ATOM 1510 C C . ALA A 1 202 ? 10.661 1.132 -4.082 1.00 93.31 202 ALA A C 1
ATOM 1512 O O . ALA A 1 202 ? 9.819 0.432 -4.636 1.00 93.31 202 ALA A O 1
ATOM 1513 N N . ALA A 1 203 ? 10.379 2.357 -3.626 1.00 91.50 203 ALA A N 1
ATOM 1514 C CA . ALA A 1 203 ? 9.047 2.939 -3.726 1.00 91.50 203 ALA A CA 1
ATOM 1515 C C . ALA A 1 203 ? 8.640 3.188 -5.184 1.00 91.50 203 ALA A C 1
ATOM 1517 O O . ALA A 1 203 ? 7.527 2.833 -5.556 1.00 91.50 203 ALA A O 1
ATOM 1518 N N . GLU A 1 204 ? 9.529 3.731 -6.021 1.00 94.81 204 GLU A N 1
ATOM 1519 C CA . GLU A 1 204 ? 9.244 3.937 -7.448 1.00 94.81 204 GLU A CA 1
ATOM 1520 C C . GLU A 1 204 ? 9.028 2.610 -8.184 1.00 94.81 204 GLU A C 1
ATOM 1522 O O . GLU A 1 204 ? 8.086 2.493 -8.966 1.00 94.81 204 GLU A O 1
ATOM 1527 N N . ALA A 1 205 ? 9.833 1.582 -7.895 1.00 95.56 205 ALA A N 1
ATOM 1528 C CA . ALA A 1 205 ? 9.644 0.256 -8.482 1.00 95.56 205 ALA A CA 1
ATOM 1529 C C . ALA A 1 205 ? 8.339 -0.417 -8.020 1.00 95.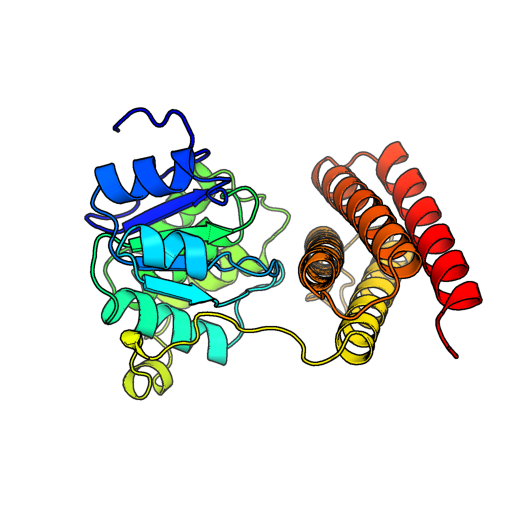56 205 ALA A C 1
ATOM 1531 O O . ALA A 1 205 ? 7.625 -0.992 -8.842 1.00 95.56 205 ALA A O 1
ATOM 1532 N N . GLY A 1 206 ? 7.994 -0.303 -6.734 1.00 92.38 206 GLY A N 1
ATOM 1533 C CA . GLY A 1 206 ? 6.730 -0.810 -6.198 1.00 92.38 206 GLY A CA 1
ATOM 1534 C C . GLY A 1 206 ? 5.515 -0.084 -6.779 1.00 92.38 206 GLY A C 1
ATOM 1535 O O . GLY A 1 206 ? 4.547 -0.727 -7.182 1.00 92.38 206 GLY A O 1
ATOM 1536 N N . ASN A 1 207 ? 5.580 1.245 -6.912 1.00 92.44 207 ASN A N 1
ATOM 1537 C CA . ASN A 1 207 ? 4.519 2.028 -7.550 1.00 92.44 207 ASN A CA 1
ATOM 1538 C C . ASN A 1 207 ? 4.381 1.663 -9.039 1.00 92.44 207 ASN A C 1
ATOM 1540 O O . ASN A 1 207 ? 3.265 1.500 -9.528 1.00 92.44 207 ASN A O 1
ATOM 1544 N N . LEU A 1 208 ? 5.497 1.479 -9.757 1.00 94.00 208 LEU A N 1
ATOM 1545 C CA . LEU A 1 208 ? 5.499 1.023 -11.150 1.00 94.00 208 LEU A CA 1
ATOM 1546 C C . LEU A 1 208 ? 4.780 -0.326 -11.297 1.00 94.00 208 LEU A C 1
ATOM 1548 O O . LEU A 1 208 ? 3.900 -0.472 -12.148 1.00 94.00 208 LEU A O 1
ATOM 1552 N N . HIS A 1 209 ? 5.121 -1.295 -10.447 1.00 94.12 209 HIS A N 1
ATOM 1553 C CA . HIS A 1 209 ? 4.464 -2.600 -10.397 1.00 94.12 209 HIS A CA 1
ATOM 1554 C C . HIS A 1 209 ? 2.954 -2.471 -10.123 1.00 94.12 209 HIS A C 1
ATOM 1556 O O . HIS A 1 209 ? 2.143 -3.058 -10.846 1.00 94.12 209 HIS A O 1
ATOM 1562 N N . ASP A 1 210 ? 2.554 -1.647 -9.153 1.00 89.50 210 ASP A N 1
ATOM 1563 C CA . ASP A 1 210 ? 1.140 -1.417 -8.843 1.00 89.50 210 ASP A CA 1
ATOM 1564 C C . ASP A 1 210 ? 0.354 -0.815 -10.005 1.00 89.50 210 ASP A C 1
ATOM 1566 O O . ASP A 1 210 ? -0.791 -1.209 -10.243 1.00 89.50 210 ASP A O 1
ATOM 1570 N N . GLN A 1 211 ? 0.948 0.118 -10.753 1.00 89.94 211 GLN A N 1
ATOM 1571 C CA . GLN A 1 211 ? 0.275 0.694 -11.916 1.00 89.94 211 GLN A CA 1
ATOM 1572 C C . GLN A 1 211 ? -0.008 -0.372 -12.980 1.00 89.94 211 GLN A C 1
ATOM 1574 O O . GLN A 1 211 ? -1.111 -0.400 -13.533 1.00 89.94 211 GLN A O 1
ATOM 1579 N N . PHE A 1 212 ? 0.921 -1.305 -13.220 1.00 91.88 212 PHE A N 1
ATOM 1580 C CA . PHE A 1 212 ? 0.656 -2.438 -14.112 1.00 91.88 212 PHE A CA 1
ATOM 1581 C C . PHE A 1 212 ? -0.471 -3.332 -13.591 1.00 91.88 212 PHE A C 1
ATOM 1583 O O . PHE A 1 212 ? -1.353 -3.689 -14.371 1.00 91.88 212 PHE A O 1
ATOM 1590 N N . ARG A 1 213 ? -0.510 -3.630 -12.286 1.00 87.88 213 ARG A N 1
ATOM 1591 C CA . ARG A 1 213 ? -1.613 -4.400 -11.678 1.00 87.88 213 ARG A CA 1
ATOM 1592 C C . ARG A 1 213 ? -2.964 -3.706 -11.835 1.00 87.88 213 ARG A C 1
ATOM 1594 O O . ARG A 1 213 ? -3.957 -4.362 -12.149 1.00 87.88 213 ARG A O 1
ATOM 1601 N N . SER A 1 214 ? -3.002 -2.383 -11.667 1.00 85.62 214 SER A N 1
ATOM 1602 C CA . SER A 1 214 ? -4.226 -1.596 -11.867 1.00 85.62 214 SER A CA 1
ATOM 1603 C C . SER A 1 214 ? -4.765 -1.742 -13.295 1.00 85.62 214 SER A C 1
ATOM 1605 O O . SER A 1 214 ? -5.975 -1.813 -13.513 1.00 85.62 214 SER A O 1
ATOM 1607 N N . LEU A 1 215 ? -3.857 -1.880 -14.266 1.00 85.88 215 LEU A N 1
ATOM 1608 C CA . LEU A 1 215 ? -4.183 -2.023 -15.675 1.00 85.88 215 LEU A CA 1
ATOM 1609 C C . LEU A 1 215 ? -4.678 -3.408 -16.066 1.00 85.88 215 LEU A C 1
ATOM 1611 O O . LEU A 1 215 ? -5.480 -3.504 -16.987 1.00 85.88 215 LEU A O 1
ATOM 1615 N N . GLU A 1 216 ? -4.260 -4.477 -15.386 1.00 80.38 216 GLU A N 1
ATOM 1616 C CA . GLU A 1 216 ? -4.697 -5.843 -15.726 1.00 80.38 216 GLU A CA 1
ATOM 1617 C C . GLU A 1 216 ? -6.217 -6.035 -15.647 1.00 80.38 216 GLU A C 1
ATOM 1619 O O . GLU A 1 216 ? -6.754 -6.978 -16.233 1.00 80.38 216 GLU A O 1
ATOM 1624 N N . SER A 1 217 ? -6.881 -5.130 -14.929 1.00 67.75 217 SER A N 1
ATOM 1625 C CA . SER A 1 217 ? -8.314 -5.129 -14.655 1.00 67.75 217 SER A CA 1
ATOM 1626 C C . SER A 1 217 ? -9.142 -4.280 -15.630 1.00 67.75 217 SER A C 1
ATOM 1628 O O . SER A 1 217 ? -10.365 -4.192 -15.473 1.00 67.75 217 SER A O 1
ATOM 1630 N N . PHE A 1 218 ? -8.497 -3.637 -16.610 1.00 69.94 218 PHE A N 1
ATOM 1631 C CA . PHE A 1 218 ? -9.182 -2.979 -17.721 1.00 69.94 218 PHE A CA 1
ATOM 1632 C C . PHE A 1 218 ? -9.596 -4.037 -18.744 1.00 69.94 218 PHE A C 1
ATOM 1634 O O . PHE A 1 218 ? -8.750 -4.612 -19.424 1.00 69.94 218 PHE A O 1
ATOM 1641 N N . ASP A 1 219 ? -10.899 -4.284 -18.863 1.00 62.22 219 ASP A N 1
ATOM 1642 C CA . ASP A 1 219 ? -11.451 -5.313 -19.761 1.00 62.22 219 ASP A CA 1
ATOM 1643 C C . ASP A 1 219 ? -11.663 -4.806 -21.206 1.00 62.22 219 ASP A C 1
ATOM 1645 O O . ASP A 1 219 ? -12.106 -5.535 -22.087 1.00 62.22 219 ASP A O 1
ATOM 1649 N N . ASP A 1 220 ? -11.300 -3.547 -21.476 1.00 67.19 220 ASP A N 1
ATOM 1650 C CA . ASP A 1 220 ? -11.593 -2.867 -22.746 1.00 67.19 220 ASP A CA 1
ATOM 1651 C C . ASP A 1 220 ? -10.420 -2.893 -23.751 1.00 67.19 220 ASP A C 1
ATOM 1653 O O . ASP A 1 220 ? -10.520 -2.368 -24.864 1.00 67.19 220 ASP A O 1
ATOM 1657 N N . GLY A 1 221 ? -9.277 -3.478 -23.377 1.00 74.81 221 GLY A N 1
ATOM 1658 C CA . GLY A 1 221 ? -8.087 -3.562 -24.227 1.00 74.81 221 GLY A CA 1
ATOM 1659 C C . GLY A 1 221 ? -8.070 -4.806 -25.132 1.00 74.81 221 GLY A C 1
ATOM 1660 O O . GLY A 1 221 ? -8.541 -5.872 -24.732 1.00 74.81 221 GLY A O 1
ATOM 1661 N N . PRO A 1 222 ? -7.458 -4.757 -26.336 1.00 84.38 222 PRO A N 1
ATOM 1662 C CA . PRO A 1 222 ? -7.225 -5.963 -27.129 1.00 84.38 222 PRO A CA 1
ATOM 1663 C C . PRO A 1 222 ? -6.438 -7.008 -26.325 1.00 84.38 222 PRO A C 1
ATOM 1665 O O . PRO A 1 222 ? -5.411 -6.674 -25.738 1.00 84.38 222 PRO A O 1
ATOM 1668 N N . ILE A 1 223 ? -6.845 -8.285 -26.364 1.00 85.94 223 ILE A N 1
ATOM 1669 C CA . ILE A 1 223 ? -6.171 -9.390 -25.642 1.00 85.94 223 ILE A CA 1
ATOM 1670 C C . ILE A 1 223 ? -4.634 -9.330 -25.745 1.00 85.94 223 ILE A C 1
ATOM 1672 O O . ILE A 1 223 ? -3.970 -9.486 -24.719 1.00 85.94 223 ILE A O 1
ATOM 1676 N N . PRO A 1 224 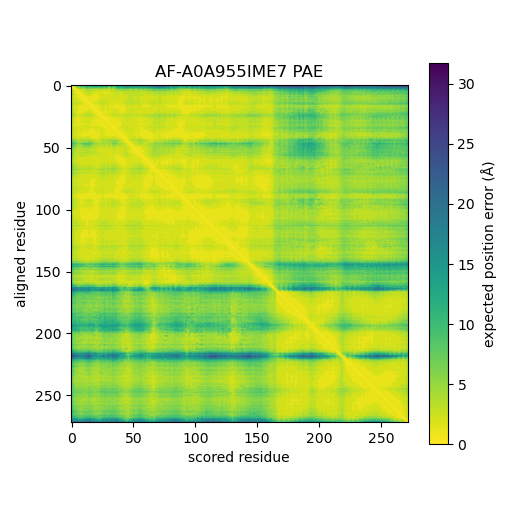? -4.026 -9.070 -26.922 1.00 90.50 224 PRO A N 1
ATOM 1677 C CA . PRO A 1 224 ? -2.572 -9.039 -27.009 1.00 90.50 224 PRO A CA 1
ATOM 1678 C C . PRO A 1 224 ? -1.927 -7.820 -26.323 1.00 90.50 224 PRO A C 1
ATOM 1680 O O . PRO A 1 224 ? -0.800 -7.944 -25.861 1.00 90.50 224 PRO A O 1
ATOM 1683 N N . LEU A 1 225 ? -2.619 -6.677 -26.213 1.00 89.31 225 LEU A N 1
ATOM 1684 C CA . LEU A 1 225 ? -2.168 -5.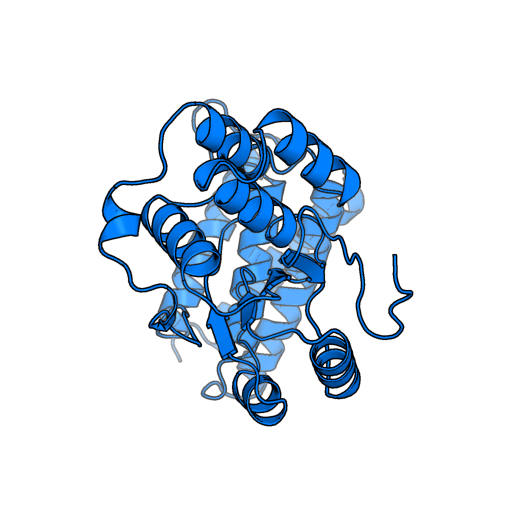548 -25.384 1.00 89.31 225 LEU A CA 1
ATOM 1685 C C . LEU A 1 225 ? -2.181 -5.948 -23.905 1.00 89.31 225 LEU A C 1
ATOM 1687 O O . LEU A 1 225 ? -1.206 -5.726 -23.195 1.00 89.31 225 LEU A O 1
ATOM 1691 N N . MET A 1 226 ? -3.254 -6.600 -23.455 1.00 89.38 226 MET A N 1
ATOM 1692 C CA . MET A 1 226 ? -3.372 -7.046 -22.064 1.00 89.38 226 MET A CA 1
ATOM 1693 C C . MET A 1 226 ? -2.309 -8.091 -21.700 1.00 89.38 226 MET A C 1
ATOM 1695 O O . MET A 1 226 ? -1.802 -8.097 -20.581 1.00 89.38 226 MET A O 1
ATOM 1699 N N . GLN A 1 227 ? -1.922 -8.955 -22.643 1.00 90.50 227 GLN A N 1
ATOM 1700 C CA . GLN A 1 227 ? -0.791 -9.871 -22.470 1.00 90.50 227 GLN A CA 1
ATOM 1701 C C . GLN A 1 227 ? 0.540 -9.128 -22.311 1.00 90.50 227 GLN A C 1
ATOM 1703 O O . GLN A 1 227 ? 1.317 -9.484 -21.423 1.00 90.50 227 GLN A O 1
ATOM 1708 N N . ASP A 1 228 ? 0.778 -8.098 -23.129 1.00 92.19 228 ASP A N 1
ATOM 1709 C CA . ASP A 1 228 ? 1.983 -7.264 -23.051 1.00 92.19 228 ASP A CA 1
ATOM 1710 C C . ASP A 1 228 ? 2.042 -6.524 -21.689 1.00 92.19 228 ASP A C 1
ATOM 1712 O O . ASP A 1 228 ? 3.082 -6.537 -21.029 1.00 92.19 228 ASP A O 1
ATOM 1716 N N . ILE A 1 229 ? 0.913 -5.979 -21.208 1.00 92.31 229 ILE A N 1
ATOM 1717 C CA . ILE A 1 229 ? 0.780 -5.326 -19.886 1.00 92.31 229 ILE A CA 1
ATOM 1718 C C . ILE A 1 229 ? 1.071 -6.305 -18.740 1.00 92.31 229 ILE A C 1
ATOM 1720 O O . ILE A 1 229 ? 1.898 -6.011 -17.881 1.00 92.31 229 ILE A O 1
ATOM 1724 N N . ARG A 1 230 ? 0.449 -7.492 -18.740 1.00 91.62 230 ARG A N 1
ATOM 1725 C CA . ARG A 1 230 ? 0.674 -8.525 -17.705 1.00 91.62 230 ARG A CA 1
ATOM 1726 C C . ARG A 1 230 ? 2.120 -9.015 -17.678 1.00 91.62 230 ARG A C 1
ATOM 1728 O O . ARG A 1 230 ? 2.652 -9.376 -16.631 1.00 91.62 230 ARG A O 1
ATOM 1735 N N . TRP A 1 231 ? 2.758 -9.099 -18.844 1.00 93.62 231 TRP A N 1
ATOM 1736 C CA . TRP A 1 231 ? 4.170 -9.461 -18.939 1.00 93.62 231 TRP A CA 1
ATOM 1737 C C . TRP A 1 231 ? 5.068 -8.382 -18.328 1.00 93.62 231 TRP A C 1
ATOM 1739 O O . TRP A 1 231 ? 5.932 -8.707 -17.515 1.00 93.62 231 TRP A O 1
ATOM 1749 N N . ALA A 1 232 ? 4.818 -7.116 -18.663 1.00 95.94 232 ALA A N 1
ATOM 1750 C CA . ALA A 1 232 ? 5.522 -5.975 -18.088 1.00 95.94 232 ALA A CA 1
ATOM 1751 C C . ALA A 1 232 ? 5.330 -5.884 -16.560 1.00 95.94 232 ALA A C 1
ATOM 1753 O O . ALA A 1 232 ? 6.307 -5.701 -15.838 1.00 95.94 232 ALA A O 1
ATOM 1754 N N . GLY A 1 233 ? 4.115 -6.131 -16.058 1.00 94.81 233 GLY A N 1
ATOM 1755 C CA . GLY A 1 233 ? 3.823 -6.177 -14.621 1.00 94.81 233 GLY A CA 1
ATOM 1756 C C . GLY A 1 233 ? 4.670 -7.200 -13.859 1.00 94.81 233 GLY A C 1
ATOM 1757 O O . GLY A 1 233 ? 5.257 -6.863 -12.835 1.00 94.81 233 GLY A O 1
ATOM 1758 N N . ARG A 1 234 ? 4.843 -8.415 -14.402 1.00 95.56 234 ARG A N 1
ATOM 1759 C CA . ARG A 1 234 ? 5.724 -9.440 -13.802 1.00 95.56 234 ARG A CA 1
ATOM 1760 C C . ARG A 1 234 ? 7.200 -9.046 -13.785 1.00 95.56 234 ARG A C 1
ATOM 1762 O O . ARG A 1 234 ? 7.938 -9.490 -12.908 1.00 95.56 234 ARG A O 1
ATOM 1769 N N . ILE A 1 235 ? 7.652 -8.270 -14.770 1.00 97.81 235 ILE A N 1
ATOM 1770 C CA . ILE A 1 235 ? 9.022 -7.744 -14.785 1.00 97.81 235 ILE A CA 1
ATOM 1771 C C . ILE A 1 235 ? 9.170 -6.661 -13.713 1.00 97.81 235 ILE A C 1
ATOM 1773 O O . ILE A 1 235 ? 10.145 -6.688 -12.965 1.00 97.81 235 ILE A O 1
ATOM 1777 N N . ALA A 1 236 ? 8.196 -5.752 -13.601 1.00 97.19 236 ALA A N 1
ATOM 1778 C CA . ALA A 1 236 ? 8.184 -4.710 -12.577 1.00 97.19 236 ALA A CA 1
ATOM 1779 C C . ALA A 1 236 ? 8.185 -5.303 -11.155 1.00 97.19 236 ALA A C 1
ATOM 1781 O O . ALA A 1 236 ? 8.961 -4.857 -10.314 1.00 97.19 236 ALA A O 1
ATOM 1782 N N . GLU A 1 237 ? 7.412 -6.366 -10.915 1.00 95.62 237 GLU A N 1
ATOM 1783 C CA . GLU A 1 237 ? 7.426 -7.124 -9.656 1.00 95.62 237 GLU A CA 1
ATOM 1784 C C . GLU A 1 237 ? 8.820 -7.692 -9.334 1.00 95.62 237 GLU A C 1
ATOM 1786 O O . GLU A 1 237 ? 9.341 -7.522 -8.231 1.00 95.62 237 GLU A O 1
ATOM 1791 N N . GLN A 1 238 ? 9.464 -8.347 -10.307 1.00 97.44 238 GLN A N 1
ATOM 1792 C CA . GLN A 1 238 ? 10.809 -8.903 -10.118 1.00 97.44 238 GLN A CA 1
ATOM 1793 C C . GLN A 1 238 ? 11.863 -7.809 -9.915 1.00 97.44 238 GLN A C 1
ATOM 1795 O O . GLN A 1 238 ? 12.841 -8.025 -9.195 1.00 97.44 238 GLN A O 1
ATOM 1800 N N . LEU A 1 239 ? 11.681 -6.646 -10.542 1.00 97.69 239 LEU A N 1
ATOM 1801 C CA . LEU A 1 239 ? 12.543 -5.485 -10.361 1.00 97.69 239 LEU A CA 1
ATOM 1802 C C . LEU A 1 239 ? 12.418 -4.913 -8.944 1.00 97.69 239 LEU A C 1
ATOM 1804 O O . LEU A 1 239 ? 13.445 -4.726 -8.292 1.00 97.69 239 LEU A O 1
ATOM 1808 N N . GLU A 1 240 ? 11.193 -4.700 -8.452 1.00 96.50 240 GLU A N 1
ATOM 1809 C CA . GLU A 1 240 ? 10.917 -4.295 -7.064 1.00 96.50 240 GLU A CA 1
ATOM 1810 C C . GLU A 1 240 ? 11.583 -5.269 -6.084 1.00 96.50 240 GLU A C 1
ATOM 1812 O O . GLU A 1 240 ? 12.393 -4.859 -5.248 1.00 96.50 240 GLU A O 1
ATOM 1817 N N . ALA A 1 241 ? 11.322 -6.571 -6.240 1.00 94.81 241 ALA A N 1
ATOM 1818 C CA . ALA A 1 241 ? 11.880 -7.604 -5.373 1.00 94.81 241 ALA A CA 1
ATOM 1819 C C . ALA A 1 241 ? 13.417 -7.604 -5.377 1.00 94.81 241 ALA A C 1
ATOM 1821 O O . ALA A 1 241 ? 14.037 -7.731 -4.321 1.00 94.81 241 ALA A O 1
ATOM 1822 N N . ALA A 1 242 ? 14.051 -7.424 -6.540 1.00 96.62 242 ALA A N 1
ATOM 1823 C CA . ALA A 1 242 ? 15.506 -7.366 -6.644 1.00 96.62 242 ALA A CA 1
ATOM 1824 C C . ALA A 1 242 ? 16.107 -6.098 -6.013 1.00 96.62 242 ALA A C 1
ATOM 1826 O O . ALA A 1 242 ? 17.217 -6.154 -5.477 1.00 96.62 242 ALA A O 1
ATOM 1827 N N . ILE A 1 243 ? 15.395 -4.967 -6.061 1.00 95.06 243 ILE A N 1
ATOM 1828 C CA . ILE A 1 243 ? 15.801 -3.729 -5.382 1.00 95.06 243 ILE A CA 1
ATOM 1829 C C . ILE A 1 243 ? 15.742 -3.927 -3.867 1.00 95.06 243 ILE A C 1
ATOM 1831 O O . ILE A 1 243 ? 16.753 -3.709 -3.203 1.00 95.06 243 ILE A O 1
ATOM 1835 N N . VAL A 1 244 ? 14.613 -4.408 -3.339 1.00 92.94 244 VAL A N 1
ATOM 1836 C CA . VAL A 1 244 ? 14.425 -4.664 -1.898 1.00 92.94 244 VAL A CA 1
ATOM 1837 C C . VAL A 1 244 ? 15.425 -5.706 -1.384 1.00 92.94 244 VAL A C 1
ATOM 1839 O O . VAL A 1 244 ? 16.045 -5.526 -0.340 1.00 92.94 244 VAL A O 1
ATOM 1842 N N . ALA A 1 245 ? 15.664 -6.776 -2.145 1.00 93.38 245 ALA A N 1
ATOM 1843 C CA . ALA A 1 245 ? 16.643 -7.805 -1.789 1.00 93.38 245 ALA A CA 1
ATOM 1844 C C . ALA A 1 245 ? 18.110 -7.365 -1.973 1.00 93.38 245 ALA A C 1
ATOM 1846 O O . ALA A 1 245 ? 19.018 -8.139 -1.667 1.00 93.38 245 ALA A O 1
ATOM 1847 N N . GLN A 1 246 ? 18.357 -6.158 -2.499 1.00 93.12 246 GLN A N 1
ATOM 1848 C CA . GLN A 1 246 ? 19.688 -5.652 -2.849 1.00 93.12 246 GLN A CA 1
ATOM 1849 C C . GLN A 1 246 ? 20.463 -6.581 -3.812 1.00 93.12 246 GLN A C 1
ATOM 1851 O O . GLN A 1 246 ? 21.697 -6.587 -3.847 1.00 93.12 246 GLN A O 1
ATOM 1856 N N . ASP A 1 247 ? 19.751 -7.350 -4.645 1.00 96.56 247 ASP A N 1
ATOM 1857 C CA . ASP A 1 247 ? 20.349 -8.244 -5.640 1.00 96.56 247 ASP A CA 1
ATOM 1858 C C . ASP A 1 247 ? 20.750 -7.446 -6.884 1.00 96.56 247 ASP A C 1
ATOM 1860 O O . ASP A 1 247 ? 19.968 -7.224 -7.810 1.00 96.56 247 ASP A O 1
ATOM 1864 N N . VAL A 1 248 ? 22.015 -7.028 -6.923 1.00 95.62 248 VAL A N 1
ATOM 1865 C CA . VAL A 1 248 ? 22.584 -6.223 -8.016 1.00 95.62 248 VAL A CA 1
ATOM 1866 C C . VAL A 1 248 ? 22.426 -6.895 -9.384 1.00 95.62 248 VAL A C 1
ATOM 1868 O O . VAL A 1 248 ? 22.188 -6.214 -10.387 1.00 95.62 248 VAL A O 1
ATOM 1871 N N . LYS A 1 249 ? 22.563 -8.226 -9.451 1.00 96.88 249 LYS A N 1
ATOM 1872 C CA . LYS A 1 249 ? 22.512 -8.961 -10.719 1.00 96.88 249 LYS A CA 1
ATOM 1873 C C . LYS A 1 249 ? 21.083 -8.999 -11.246 1.00 96.88 249 LYS A C 1
ATOM 1875 O O . LYS A 1 249 ? 20.871 -8.680 -12.417 1.00 96.88 249 LYS A O 1
ATOM 1880 N N . GLN A 1 250 ? 20.130 -9.377 -10.396 1.00 97.62 250 GLN A N 1
ATOM 1881 C CA . GLN A 1 250 ? 18.720 -9.422 -10.779 1.00 97.62 250 GLN A CA 1
ATOM 1882 C C . GLN A 1 250 ? 18.183 -8.025 -11.062 1.00 97.62 250 GLN A C 1
ATOM 1884 O O . GLN A 1 250 ? 17.556 -7.824 -12.094 1.00 97.62 250 GLN A O 1
ATOM 1889 N N . ARG A 1 251 ? 18.527 -7.029 -10.242 1.00 97.19 251 ARG A N 1
ATOM 1890 C CA . ARG A 1 251 ? 18.099 -5.640 -10.441 1.00 97.19 251 ARG A CA 1
ATOM 1891 C C . ARG A 1 251 ? 18.485 -5.126 -11.824 1.00 97.19 251 ARG A C 1
ATOM 1893 O O . ARG A 1 251 ? 17.638 -4.621 -12.554 1.00 97.19 251 ARG A O 1
ATOM 1900 N N . LYS A 1 252 ? 19.743 -5.327 -12.232 1.00 96.38 252 LYS A N 1
ATOM 1901 C CA . LYS A 1 252 ? 20.210 -4.936 -13.572 1.00 96.38 252 LYS A CA 1
ATOM 1902 C C . LYS A 1 252 ? 19.511 -5.718 -14.688 1.00 96.38 252 LYS A C 1
ATOM 1904 O O . LYS A 1 252 ? 19.186 -5.140 -15.722 1.00 96.38 252 LYS A O 1
ATOM 1909 N N . LEU A 1 253 ? 19.299 -7.021 -14.498 1.00 97.94 253 LEU A N 1
ATOM 1910 C CA . LEU A 1 253 ? 18.606 -7.862 -15.476 1.00 97.94 253 LEU A CA 1
ATOM 1911 C C . LEU A 1 253 ? 17.166 -7.382 -15.702 1.00 97.94 253 LEU A C 1
ATOM 1913 O O . LEU A 1 253 ? 16.770 -7.176 -16.848 1.00 97.94 253 LEU A O 1
ATOM 1917 N N . GLN A 1 254 ? 16.413 -7.186 -14.621 1.00 98.31 254 GLN A N 1
ATOM 1918 C CA . GLN A 1 254 ? 14.998 -6.824 -14.686 1.00 98.31 254 GLN A CA 1
ATOM 1919 C C . GLN A 1 254 ? 14.793 -5.385 -15.150 1.00 98.31 254 GLN A C 1
ATOM 1921 O O . GLN A 1 254 ? 13.869 -5.125 -15.910 1.00 98.31 254 GLN A O 1
ATOM 1926 N N . PHE A 1 255 ? 15.694 -4.466 -14.798 1.00 97.75 255 PHE A N 1
ATOM 1927 C CA . PHE A 1 255 ? 15.657 -3.102 -15.323 1.00 97.75 255 PHE A CA 1
ATOM 1928 C C . PHE A 1 255 ? 15.778 -3.078 -16.854 1.00 97.75 255 PHE A C 1
ATOM 1930 O O . PHE A 1 255 ? 14.940 -2.492 -17.536 1.00 97.75 255 PHE A O 1
ATOM 1937 N N . ASN A 1 256 ? 16.759 -3.796 -17.410 1.00 97.81 256 ASN A N 1
ATOM 1938 C CA . ASN A 1 256 ? 16.918 -3.903 -18.863 1.00 97.81 256 ASN A CA 1
ATOM 1939 C C . ASN A 1 256 ? 15.727 -4.623 -19.521 1.00 97.81 256 ASN A C 1
ATOM 1941 O O . ASN A 1 256 ? 15.324 -4.283 -20.633 1.00 97.81 256 ASN A O 1
ATOM 1945 N N . ALA A 1 257 ? 15.159 -5.631 -18.849 1.00 97.94 257 ALA A N 1
ATOM 1946 C CA . ALA A 1 257 ? 13.961 -6.314 -19.328 1.00 97.94 257 ALA A CA 1
ATOM 1947 C C . ALA A 1 257 ? 12.745 -5.374 -19.357 1.00 97.94 257 ALA A C 1
ATOM 1949 O O . ALA A 1 257 ? 11.959 -5.432 -20.303 1.00 97.94 257 ALA A O 1
ATOM 1950 N N . MET A 1 258 ? 12.619 -4.488 -18.366 1.00 97.75 258 MET A N 1
ATOM 1951 C CA . MET A 1 258 ? 11.541 -3.506 -18.268 1.00 97.75 258 MET A CA 1
ATOM 1952 C C . MET A 1 258 ? 11.636 -2.475 -19.395 1.00 97.75 258 MET A C 1
ATOM 1954 O O . MET A 1 258 ? 10.654 -2.241 -20.098 1.00 97.75 258 MET A O 1
ATOM 1958 N N . GLU A 1 259 ? 12.838 -1.948 -19.647 1.00 97.12 259 GLU A N 1
ATOM 1959 C CA . GLU A 1 259 ? 13.108 -1.041 -20.768 1.00 97.12 259 GLU A CA 1
ATOM 1960 C C . GLU A 1 259 ? 12.714 -1.677 -22.114 1.00 97.12 259 GLU A C 1
ATOM 1962 O O . GLU A 1 259 ? 12.003 -1.074 -22.927 1.00 97.12 259 GLU A O 1
ATOM 1967 N N . ALA A 1 260 ? 13.109 -2.937 -22.327 1.00 97.31 260 ALA A N 1
ATOM 1968 C CA . ALA A 1 260 ? 12.759 -3.685 -23.530 1.00 97.31 260 ALA A CA 1
ATOM 1969 C C . ALA A 1 260 ? 11.243 -3.931 -23.652 1.00 97.31 260 ALA A C 1
ATOM 1971 O O . ALA A 1 260 ? 10.690 -3.798 -24.750 1.00 97.31 260 ALA A O 1
ATOM 1972 N N . ALA A 1 261 ? 10.564 -4.260 -22.548 1.00 96.00 261 ALA A N 1
ATOM 1973 C CA . ALA A 1 261 ? 9.120 -4.483 -22.518 1.00 96.00 261 ALA A CA 1
ATOM 1974 C C . ALA A 1 261 ? 8.340 -3.204 -22.868 1.00 96.00 261 ALA A C 1
ATOM 1976 O O . ALA A 1 261 ? 7.469 -3.243 -23.744 1.00 96.00 261 ALA A O 1
ATOM 1977 N N . CYS A 1 262 ? 8.704 -2.061 -22.271 1.00 94.81 262 CYS A N 1
ATOM 1978 C CA . CYS A 1 262 ? 8.122 -0.756 -22.599 1.00 94.81 262 CYS A CA 1
ATOM 1979 C C . CYS A 1 262 ? 8.313 -0.418 -24.083 1.00 94.81 262 CYS A C 1
ATOM 1981 O O . CYS A 1 262 ? 7.346 -0.109 -24.785 1.00 94.81 262 CYS A O 1
ATOM 1983 N N . ALA A 1 263 ? 9.541 -0.541 -24.601 1.00 95.38 263 ALA A N 1
ATOM 1984 C CA . ALA A 1 263 ? 9.845 -0.239 -25.999 1.00 95.38 263 ALA A CA 1
ATOM 1985 C C . ALA A 1 263 ? 9.052 -1.124 -26.979 1.00 95.38 263 ALA A C 1
ATOM 1987 O O . ALA A 1 263 ? 8.527 -0.635 -27.987 1.00 95.38 263 ALA A O 1
ATOM 1988 N N . GLN A 1 264 ? 8.932 -2.423 -26.685 1.00 94.12 264 GLN A N 1
ATOM 1989 C CA . GLN A 1 264 ? 8.193 -3.368 -27.521 1.00 94.12 264 GLN A CA 1
ATOM 1990 C C . GLN A 1 264 ? 6.686 -3.081 -27.517 1.00 94.12 264 GLN A C 1
ATOM 1992 O O . GLN A 1 264 ? 6.075 -3.040 -28.591 1.00 94.12 264 GLN A O 1
ATOM 1997 N N . CYS A 1 265 ? 6.105 -2.837 -26.339 1.00 92.88 265 CYS A N 1
ATOM 1998 C CA . CYS A 1 265 ? 4.693 -2.492 -26.192 1.00 92.88 265 CYS A CA 1
ATOM 1999 C C . CYS A 1 265 ? 4.372 -1.175 -26.919 1.00 92.88 265 CYS A C 1
ATOM 2001 O O . CYS A 1 265 ? 3.490 -1.135 -27.782 1.00 92.88 265 CYS A O 1
ATOM 2003 N N . HIS A 1 266 ? 5.157 -0.117 -26.683 1.00 93.50 266 HIS A N 1
ATOM 2004 C CA . HIS A 1 266 ? 4.951 1.191 -27.312 1.00 93.50 266 HIS A CA 1
ATOM 2005 C C . HIS A 1 266 ? 5.087 1.148 -28.836 1.00 93.50 266 HIS A C 1
ATOM 2007 O O . HIS A 1 266 ? 4.265 1.742 -29.537 1.00 93.50 266 HIS A O 1
ATOM 2013 N N . LYS A 1 267 ? 6.052 0.389 -29.374 1.00 93.44 267 LYS A N 1
ATOM 2014 C CA . LYS A 1 267 ? 6.175 0.174 -30.826 1.00 93.44 267 LYS A CA 1
ATOM 2015 C C . LYS A 1 267 ? 4.908 -0.439 -31.428 1.00 93.44 267 LYS A C 1
ATOM 2017 O O . LYS A 1 267 ? 4.574 -0.162 -32.580 1.00 93.44 267 LYS A O 1
ATOM 2022 N N . ARG A 1 268 ? 4.220 -1.298 -30.673 1.00 91.94 268 ARG A N 1
ATOM 2023 C CA . ARG A 1 268 ? 3.039 -2.025 -31.138 1.00 91.94 268 ARG A CA 1
ATOM 2024 C C . ARG A 1 268 ? 1.737 -1.247 -30.945 1.00 91.94 268 ARG A C 1
ATOM 2026 O O . ARG A 1 268 ? 0.860 -1.416 -31.795 1.00 91.94 268 ARG A O 1
ATOM 2033 N N . TRP A 1 269 ? 1.624 -0.431 -29.892 1.00 89.94 269 TRP A N 1
ATOM 2034 C CA . TRP A 1 269 ? 0.338 0.102 -29.415 1.00 89.94 269 TRP A CA 1
ATOM 2035 C C . TRP A 1 269 ? 0.254 1.620 -29.212 1.00 89.94 269 TRP A C 1
ATOM 2037 O O . TRP A 1 269 ? -0.854 2.135 -29.233 1.00 89.94 269 TRP A O 1
ATOM 2047 N N . ARG A 1 270 ? 1.363 2.364 -29.060 1.00 84.56 270 ARG A N 1
ATOM 2048 C CA . ARG A 1 270 ? 1.323 3.779 -28.609 1.00 84.56 270 ARG A CA 1
ATOM 2049 C C . ARG A 1 270 ? 0.462 4.705 -29.479 1.00 84.56 270 ARG A C 1
ATOM 2051 O O . ARG A 1 270 ? -0.128 5.645 -28.966 1.00 84.56 270 ARG A O 1
ATOM 2058 N N . ASN A 1 271 ? 0.418 4.445 -30.784 1.00 81.94 271 ASN A N 1
ATOM 2059 C CA . ASN A 1 271 ? -0.306 5.257 -31.767 1.00 81.94 271 ASN A CA 1
ATOM 2060 C C . ASN A 1 271 ? -1.478 4.490 -32.409 1.00 81.94 271 ASN A C 1
ATOM 2062 O O . ASN A 1 271 ? -1.830 4.783 -33.553 1.00 81.94 271 ASN A O 1
ATOM 2066 N N . LYS A 1 272 ? -1.991 3.447 -31.746 1.00 72.94 272 LYS A N 1
ATOM 2067 C CA . LYS A 1 272 ? -3.096 2.620 -32.245 1.00 72.94 272 LYS A CA 1
ATOM 2068 C C . LYS A 1 272 ? -4.401 2.895 -31.523 1.00 72.94 272 LYS A C 1
ATOM 2070 O O . LYS A 1 272 ? -4.340 3.336 -30.358 1.00 72.94 272 LYS A O 1
#

pLDDT: mean 92.79, std 6.8, range [60.16, 98.75]

Nearest PDB structures (foldseek):
  3gxh-assembly3_B  TM=7.803E-01  e=1.271E-05  Shewanella putrefaciens CN-32
  1ohd-assembly1_A  TM=8.061E-01  e=2.662E-04  Homo sapiens
  2j17-assembly1_A  TM=6.485E-01  e=2.238E-03  Saccharomyces cerevisiae
  8iwh-assembly1_q  TM=5.051E-01  e=2.573E+00  Thalassiosira pseudonana
  6o3e-assembly1_B  TM=2.580E-01  e=4.272E+00  Mus musculus

Mean predicted aligned error: 4.68 Å